Protein AF-A0A662EFG5-F1 (afdb_monomer_lite)

Structure (mmCIF, N/CA/C/O backbone):
data_AF-A0A662EFG5-F1
#
_entry.id   AF-A0A662EFG5-F1
#
loop_
_atom_site.group_PDB
_atom_site.id
_atom_site.type_symbol
_atom_site.label_atom_id
_atom_site.label_alt_id
_atom_site.label_comp_id
_atom_site.label_asym_id
_atom_site.label_entity_id
_atom_site.label_seq_id
_atom_site.pdbx_PDB_ins_code
_atom_site.Cartn_x
_atom_site.Cartn_y
_atom_site.Cartn_z
_atom_site.occupancy
_atom_site.B_iso_or_equiv
_atom_site.auth_seq_id
_atom_site.auth_comp_id
_atom_site.auth_asym_id
_atom_site.auth_atom_id
_atom_site.pdbx_PDB_model_num
ATOM 1 N N . MET A 1 1 ? 49.094 -26.890 44.876 1.00 42.59 1 MET A N 1
ATOM 2 C CA . MET A 1 1 ? 49.372 -25.562 45.465 1.00 42.59 1 MET A CA 1
ATOM 3 C C . MET A 1 1 ? 48.014 -24.945 45.773 1.00 42.59 1 MET A C 1
ATOM 5 O O . MET A 1 1 ? 47.244 -24.790 44.839 1.00 42.59 1 MET A O 1
ATOM 9 N N . PHE A 1 2 ? 47.535 -25.028 47.026 1.00 41.78 2 PHE A N 1
ATOM 10 C CA . PHE A 1 2 ? 47.568 -23.948 48.045 1.00 41.78 2 PHE A CA 1
ATOM 11 C C . PHE A 1 2 ? 47.105 -22.619 47.441 1.00 41.78 2 PHE A C 1
ATOM 13 O O . PHE A 1 2 ? 47.712 -22.177 46.480 1.00 41.78 2 PHE A O 1
ATOM 20 N N . GLY A 1 3 ? 46.084 -21.901 47.883 1.00 37.34 3 GLY A N 1
ATOM 21 C CA . GLY A 1 3 ? 45.268 -21.765 49.097 1.00 37.34 3 GLY A CA 1
ATOM 22 C C . GLY A 1 3 ? 44.428 -20.490 48.819 1.00 37.34 3 GLY A C 1
ATOM 23 O O . GLY A 1 3 ? 44.655 -19.824 47.817 1.00 37.34 3 GLY A O 1
ATOM 24 N N . GLY A 1 4 ? 43.426 -20.050 49.561 1.00 39.06 4 GLY A N 1
ATOM 25 C CA . GLY A 1 4 ? 42.990 -20.304 50.914 1.00 39.06 4 GLY A CA 1
ATOM 26 C C . GLY A 1 4 ? 41.672 -19.544 51.134 1.00 39.06 4 GLY A C 1
ATOM 27 O O . GLY A 1 4 ? 41.217 -18.769 50.294 1.00 39.06 4 GLY A O 1
ATOM 28 N N . LEU A 1 5 ? 41.054 -19.854 52.263 1.00 42.78 5 LEU A N 1
ATOM 29 C CA . LEU A 1 5 ? 39.736 -19.442 52.729 1.00 42.78 5 LEU A CA 1
ATOM 30 C C . LEU A 1 5 ? 39.749 -18.044 53.381 1.00 42.78 5 LEU A C 1
ATOM 32 O O . LEU A 1 5 ? 40.641 -17.807 54.185 1.00 42.78 5 LEU A O 1
ATOM 36 N N . ASN A 1 6 ? 38.676 -17.265 53.137 1.00 45.06 6 ASN A N 1
ATOM 37 C CA . ASN A 1 6 ? 37.884 -16.424 54.079 1.00 45.06 6 ASN A CA 1
ATOM 38 C C . ASN A 1 6 ? 38.622 -15.338 54.930 1.00 45.06 6 ASN A C 1
ATOM 40 O O . ASN A 1 6 ? 39.843 -15.270 54.886 1.00 45.06 6 ASN A O 1
ATOM 44 N N . PRO A 1 7 ? 37.973 -14.542 55.823 1.00 56.94 7 PRO A N 1
ATOM 45 C CA . PRO A 1 7 ? 36.595 -14.004 55.929 1.00 56.94 7 PRO A CA 1
ATOM 46 C C . PRO A 1 7 ? 36.513 -12.482 56.313 1.00 56.94 7 PRO A C 1
ATOM 48 O O . PRO A 1 7 ? 37.509 -11.868 56.663 1.00 56.94 7 PRO A O 1
ATOM 51 N N . ILE A 1 8 ? 35.276 -11.942 56.333 1.00 45.69 8 ILE A N 1
ATOM 52 C CA . ILE A 1 8 ? 34.657 -10.974 57.292 1.00 45.69 8 ILE A CA 1
ATOM 53 C C . ILE A 1 8 ? 35.381 -9.651 57.642 1.00 45.69 8 ILE A C 1
ATOM 55 O O . ILE A 1 8 ? 36.428 -9.657 58.275 1.00 45.69 8 ILE A O 1
ATOM 59 N N . ALA A 1 9 ? 34.669 -8.524 57.475 1.00 47.09 9 ALA A N 1
ATOM 60 C CA . ALA A 1 9 ? 34.630 -7.458 58.488 1.00 47.09 9 ALA A CA 1
ATOM 61 C C . ALA A 1 9 ? 33.356 -6.595 58.380 1.00 47.09 9 ALA A C 1
ATOM 63 O O . ALA A 1 9 ? 33.082 -5.958 57.366 1.00 47.09 9 ALA A O 1
ATOM 64 N N . THR A 1 10 ? 32.598 -6.609 59.471 1.00 43.97 10 THR A N 1
ATOM 65 C CA . THR A 1 10 ? 31.491 -5.723 59.857 1.00 43.97 10 THR A CA 1
ATOM 66 C C . THR A 1 10 ? 32.038 -4.400 60.431 1.00 43.97 10 THR A C 1
ATOM 68 O O . THR A 1 10 ? 33.174 -4.400 60.896 1.00 43.97 10 THR A O 1
ATOM 71 N N . PHE A 1 11 ? 31.194 -3.350 60.487 1.00 41.84 11 PHE A N 1
ATOM 72 C CA . PHE A 1 11 ? 31.093 -2.244 61.484 1.00 41.84 11 PHE A CA 1
ATOM 73 C C . PHE A 1 11 ? 31.153 -0.790 60.965 1.00 41.84 11 PHE A C 1
ATOM 75 O O . PHE A 1 11 ? 31.987 -0.445 60.136 1.00 41.84 11 PHE A O 1
ATOM 82 N N . GLY A 1 12 ? 30.301 0.059 61.574 1.00 39.22 12 GLY A N 1
ATOM 83 C CA . GLY A 1 12 ? 30.369 1.535 61.606 1.00 39.22 12 GLY A CA 1
ATOM 84 C C . GLY A 1 12 ? 29.331 2.221 60.705 1.00 39.22 12 GLY A C 1
ATOM 85 O O . GLY A 1 12 ? 29.563 2.337 59.513 1.00 39.22 12 GLY A O 1
ATOM 86 N N . GLU A 1 13 ? 28.097 2.549 61.098 1.00 40.53 13 GLU A N 1
ATOM 87 C CA . GLU A 1 13 ? 27.597 3.421 62.178 1.00 40.53 13 GLU A CA 1
ATOM 88 C C . GLU A 1 13 ? 27.743 4.945 61.919 1.00 40.53 13 GLU A C 1
ATOM 90 O O . GLU A 1 13 ? 28.837 5.495 61.852 1.00 40.53 13 GLU A O 1
ATOM 95 N N . THR A 1 14 ? 26.576 5.609 61.912 1.00 44.12 14 THR A N 1
ATOM 96 C CA . THR A 1 14 ? 26.268 7.023 62.232 1.00 44.12 14 THR A CA 1
ATOM 97 C C . THR A 1 14 ? 26.277 8.134 61.154 1.00 44.12 14 THR A C 1
ATOM 99 O O . THR A 1 14 ? 27.193 8.279 60.358 1.00 44.12 14 THR A O 1
ATOM 102 N N . GLN A 1 15 ? 25.255 9.003 61.309 1.00 44.56 15 GLN A N 1
ATOM 103 C CA . GLN A 1 15 ? 25.092 10.400 60.842 1.00 44.56 15 GLN A CA 1
ATOM 104 C C . GLN A 1 15 ? 24.595 10.563 59.384 1.00 44.56 15 GLN A C 1
ATOM 106 O O . GLN A 1 15 ? 25.131 9.970 58.467 1.00 44.56 15 GLN A O 1
ATOM 111 N N . SER A 1 16 ? 23.531 11.298 59.047 1.00 44.44 16 SER A N 1
ATOM 112 C CA . SER A 1 16 ? 22.867 12.427 59.701 1.00 44.44 16 SER A CA 1
ATOM 113 C C . SER A 1 16 ? 21.389 12.481 59.310 1.00 44.44 16 SER A C 1
ATOM 115 O O 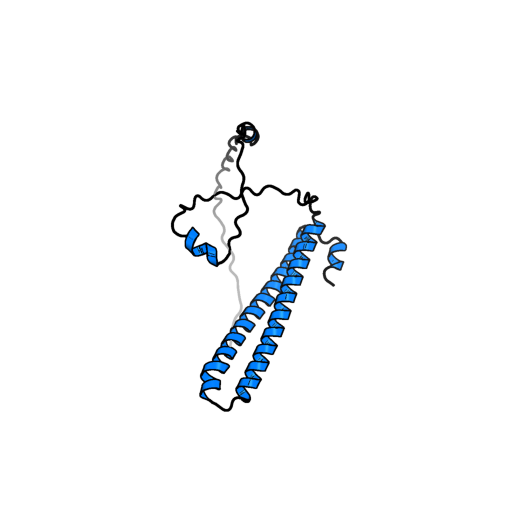. SER A 1 16 ? 21.026 12.301 58.149 1.00 44.44 16 SER A O 1
ATOM 117 N N . ARG A 1 17 ? 20.526 12.792 60.283 1.00 47.56 17 ARG A N 1
ATOM 118 C CA . ARG A 1 17 ? 19.184 13.315 60.016 1.00 47.56 17 ARG A CA 1
ATOM 119 C C . ARG A 1 17 ? 19.348 14.728 59.461 1.00 47.56 17 ARG A C 1
ATOM 121 O O . ARG A 1 17 ? 19.716 15.623 60.215 1.00 47.56 17 ARG A O 1
ATOM 128 N N . THR A 1 18 ? 19.052 14.929 58.184 1.00 44.19 18 THR A N 1
ATOM 129 C CA . THR A 1 18 ? 18.876 16.274 57.629 1.00 44.19 18 THR A CA 1
ATOM 130 C C . THR A 1 18 ? 17.382 16.548 57.528 1.00 44.19 18 THR A C 1
ATOM 132 O O . THR A 1 18 ? 16.651 15.882 56.801 1.00 44.19 18 THR A O 1
ATOM 135 N N . SER A 1 19 ? 16.937 17.503 58.337 1.00 49.03 19 SER A N 1
ATOM 136 C CA . SER A 1 19 ? 15.601 18.089 58.376 1.00 49.03 19 SER A CA 1
ATOM 137 C C . SER A 1 19 ? 15.162 18.602 57.001 1.00 49.03 19 SER A C 1
ATOM 139 O O . SER A 1 19 ? 15.796 19.497 56.445 1.00 49.03 19 SER A O 1
ATOM 141 N N . THR A 1 20 ? 14.063 18.066 56.471 1.00 54.56 20 THR A N 1
ATOM 142 C CA . THR A 1 20 ? 13.380 18.602 55.285 1.00 54.56 20 THR A CA 1
ATOM 143 C C . THR A 1 20 ? 12.535 19.827 55.680 1.00 54.56 20 THR A C 1
ATOM 145 O O . THR A 1 20 ? 11.831 19.758 56.691 1.00 54.56 20 THR A O 1
ATOM 148 N N . PRO A 1 21 ? 12.602 20.947 54.932 1.00 63.28 21 PRO A N 1
ATOM 149 C CA . PRO A 1 21 ? 11.819 22.159 55.196 1.00 63.28 21 PRO A CA 1
ATOM 150 C C . PRO A 1 21 ? 10.304 21.964 54.953 1.00 63.28 21 PRO A C 1
ATOM 152 O O . PRO A 1 21 ? 9.915 21.042 54.233 1.00 63.28 21 PRO A O 1
ATOM 155 N N . PRO A 1 22 ? 9.440 22.808 55.557 1.00 66.69 22 PRO A N 1
ATOM 156 C CA . PRO A 1 22 ? 7.980 22.684 55.478 1.00 66.69 22 PRO A CA 1
ATOM 157 C C . PRO A 1 22 ? 7.413 22.953 54.066 1.00 66.69 22 PRO A C 1
ATOM 159 O O . PRO A 1 22 ? 8.052 23.650 53.277 1.00 66.69 22 PRO A O 1
ATOM 162 N N . PRO A 1 23 ? 6.213 22.421 53.746 1.00 58.59 23 PRO A N 1
ATOM 163 C CA . PRO A 1 23 ? 5.592 22.550 52.428 1.00 58.59 23 PRO A CA 1
ATOM 164 C C . PRO A 1 23 ? 5.127 23.982 52.111 1.00 58.59 23 PRO A C 1
ATOM 166 O O . PRO A 1 23 ? 4.540 24.669 52.946 1.00 58.59 23 PRO A O 1
ATOM 169 N N . ASP A 1 24 ? 5.376 24.375 50.864 1.00 58.41 24 ASP A N 1
ATOM 170 C CA . ASP A 1 24 ? 5.022 25.638 50.205 1.00 58.41 24 ASP A CA 1
ATOM 171 C C . ASP A 1 24 ? 3.488 25.772 50.004 1.00 58.41 24 ASP A C 1
ATOM 173 O O . ASP A 1 24 ? 2.850 24.797 49.581 1.00 58.41 24 ASP A O 1
ATOM 177 N N . PRO A 1 25 ? 2.843 26.920 50.311 1.00 58.34 25 PRO A N 1
ATOM 178 C CA . PRO A 1 25 ? 1.415 27.111 50.059 1.00 58.34 25 PRO A CA 1
ATOM 179 C C . PRO A 1 25 ? 1.075 27.096 48.558 1.00 58.34 25 PRO A C 1
ATOM 181 O O . PRO A 1 25 ? 1.622 27.845 47.754 1.00 58.34 25 PRO A O 1
ATOM 184 N N . SER A 1 26 ? 0.100 26.257 48.192 1.00 57.56 26 SER A N 1
ATOM 185 C CA . SER A 1 26 ? -0.428 26.139 46.826 1.00 57.56 26 SER A CA 1
ATOM 186 C C . SER A 1 26 ? -0.957 27.472 46.266 1.00 57.56 26 SER A C 1
ATOM 188 O O . SER A 1 26 ? -1.631 28.211 46.988 1.00 57.56 26 SER A O 1
ATOM 190 N N . PRO A 1 27 ? -0.741 27.763 44.968 1.00 51.34 27 PRO A N 1
ATOM 191 C CA . PRO A 1 27 ? -1.218 28.988 44.337 1.00 51.34 27 PRO A CA 1
ATOM 192 C C . PRO A 1 27 ? -2.746 29.003 44.191 1.00 51.34 27 PRO A C 1
ATOM 194 O O . PRO A 1 27 ? -3.358 28.098 43.622 1.00 51.34 27 PRO A O 1
ATOM 197 N N . THR A 1 28 ? -3.358 30.082 44.671 1.00 59.03 28 THR A N 1
ATOM 198 C CA . THR A 1 28 ? -4.786 30.386 44.542 1.00 59.03 28 THR A CA 1
ATOM 199 C C . THR A 1 28 ? -5.173 30.591 43.066 1.00 59.03 28 THR A C 1
ATOM 201 O O . THR A 1 28 ? -4.551 31.415 42.389 1.00 59.03 28 THR A O 1
ATOM 204 N N . PRO A 1 29 ? -6.201 29.909 42.525 1.00 49.28 29 PRO A N 1
ATOM 205 C CA . PRO A 1 29 ? -6.653 30.148 41.158 1.00 49.28 29 PRO A CA 1
ATOM 206 C C . PRO A 1 29 ? -7.345 31.516 41.029 1.00 49.28 29 PRO A C 1
ATOM 208 O O . PRO A 1 29 ? -8.346 31.799 41.684 1.00 49.28 29 PRO A O 1
ATOM 211 N N . SER A 1 30 ? -6.798 32.356 40.149 1.00 49.56 30 SER A N 1
ATOM 212 C CA . SER A 1 30 ? -7.351 33.651 39.735 1.00 49.56 30 SER A CA 1
ATOM 213 C C . SER A 1 30 ? -8.708 33.489 39.030 1.00 49.56 30 SER A C 1
ATOM 215 O O . SER A 1 30 ? -8.887 32.585 38.208 1.00 49.56 30 SER A O 1
ATOM 217 N N . SER A 1 31 ? -9.665 34.369 39.341 1.00 54.12 31 SER A N 1
ATOM 218 C CA . SER A 1 31 ? -11.018 34.382 38.780 1.00 54.12 31 SER A CA 1
ATOM 219 C C . SER A 1 31 ? -10.992 34.659 37.271 1.00 54.12 31 SER A C 1
ATOM 221 O O . SER A 1 31 ? -10.815 35.785 36.804 1.00 54.12 31 SER A O 1
ATOM 223 N N . ARG A 1 32 ? -11.173 33.608 36.464 1.00 55.78 32 ARG A N 1
ATOM 224 C CA . ARG A 1 32 ? -11.342 33.751 35.013 1.00 55.78 32 ARG A CA 1
ATOM 225 C C . ARG A 1 32 ? -12.767 34.201 34.693 1.00 55.78 32 ARG A C 1
ATOM 227 O O . ARG A 1 32 ? -13.738 33.606 35.148 1.00 55.78 32 ARG A O 1
ATOM 234 N N . LYS A 1 33 ? -12.848 35.258 33.885 1.00 56.56 33 LYS A N 1
ATOM 235 C CA . LYS A 1 33 ? -14.055 35.816 33.260 1.00 56.56 33 LYS A CA 1
ATOM 236 C C . LYS A 1 33 ? -14.872 34.725 32.552 1.00 56.56 33 LYS A C 1
ATOM 238 O O . LYS A 1 33 ? -14.305 33.866 31.877 1.00 56.5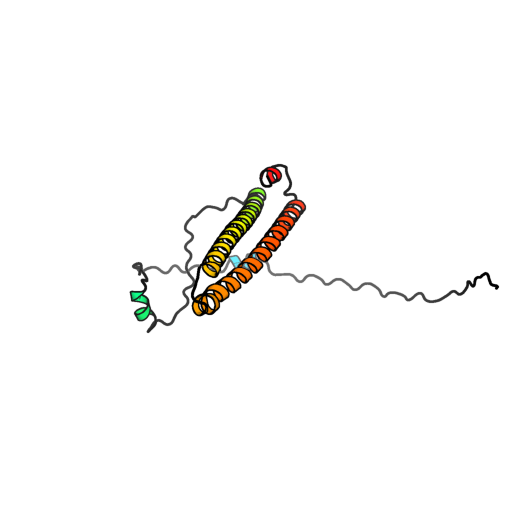6 33 LYS A O 1
ATOM 243 N N . ASN A 1 34 ? -16.195 34.778 32.703 1.00 56.88 34 ASN A N 1
ATOM 244 C CA . ASN A 1 34 ? -17.131 33.787 32.176 1.00 56.88 34 ASN A CA 1
ATOM 245 C C . ASN A 1 34 ? -17.411 33.993 30.676 1.00 56.88 34 ASN A C 1
ATOM 247 O O . ASN A 1 34 ? -17.648 35.107 30.216 1.00 56.88 34 ASN A O 1
ATOM 251 N N . LEU A 1 35 ? -17.473 32.881 29.936 1.00 57.81 35 LEU A N 1
ATOM 252 C CA . LEU A 1 35 ? -17.827 32.786 28.507 1.00 57.81 35 LEU A CA 1
ATOM 253 C C . LEU A 1 35 ? -19.171 33.446 28.138 1.00 57.81 35 LEU A C 1
ATOM 255 O O . LEU A 1 35 ? -19.397 33.791 26.981 1.00 57.81 35 LEU A O 1
ATOM 259 N N . SER A 1 36 ? -20.047 33.656 29.118 1.00 57.47 36 SER A N 1
ATOM 260 C CA . SER A 1 36 ? -21.366 34.273 28.968 1.00 57.47 36 SER A CA 1
ATOM 261 C C . SER A 1 36 ? -21.316 35.733 28.493 1.00 57.47 36 SER A C 1
ATOM 263 O O . SER A 1 36 ? -22.269 36.196 27.869 1.00 57.47 36 SER A O 1
ATOM 265 N N . GLU A 1 37 ? -20.226 36.463 28.761 1.00 55.72 37 GLU A N 1
ATOM 266 C CA . GLU A 1 37 ? -20.084 37.871 28.350 1.00 55.72 37 GLU A CA 1
ATOM 267 C C . GLU A 1 37 ? -19.795 38.038 26.851 1.00 55.72 37 GLU A C 1
ATOM 269 O O . GLU A 1 37 ? -20.166 39.055 26.270 1.00 55.72 37 GLU A O 1
ATOM 274 N N . TYR A 1 38 ? -19.221 37.032 26.182 1.00 53.94 38 TYR A N 1
ATOM 275 C CA . TYR A 1 38 ? -18.907 37.119 24.748 1.00 53.94 38 TYR A CA 1
ATOM 276 C C . TYR A 1 38 ? -20.125 36.922 23.830 1.00 53.94 38 TYR A C 1
ATOM 278 O O . TYR A 1 38 ? -20.085 37.310 22.665 1.00 53.94 38 TYR A O 1
ATOM 286 N N . ALA A 1 39 ? -21.221 36.350 24.337 1.00 55.97 39 ALA A N 1
ATOM 287 C CA . ALA A 1 39 ? -22.400 36.028 23.530 1.00 55.97 39 ALA A CA 1
ATOM 288 C C . ALA A 1 39 ? -23.396 37.193 23.369 1.00 55.97 39 ALA A C 1
ATOM 290 O O . ALA A 1 39 ? -24.304 37.102 22.549 1.00 55.97 39 ALA A O 1
ATOM 291 N N . ARG A 1 40 ? -23.256 38.286 24.135 1.00 54.12 40 ARG A N 1
ATOM 292 C CA . ARG A 1 40 ? -24.233 39.396 24.150 1.00 54.12 40 ARG A CA 1
ATOM 293 C C . ARG A 1 40 ? -23.897 40.583 23.240 1.00 54.12 40 ARG A C 1
ATOM 295 O O . ARG A 1 40 ? -24.651 41.545 23.227 1.00 54.12 40 ARG A O 1
ATOM 302 N N . GLY A 1 41 ? -22.789 40.543 22.499 1.00 46.81 41 GLY A N 1
ATOM 303 C CA . GLY A 1 41 ? -22.213 41.741 21.873 1.00 46.81 41 GLY A CA 1
ATOM 304 C C . GLY A 1 41 ? -22.157 41.778 20.346 1.00 46.81 41 GLY A C 1
ATOM 305 O O . GLY A 1 41 ? -21.265 42.440 19.821 1.00 46.81 41 GLY A O 1
ATOM 306 N N . ARG A 1 42 ? -23.019 41.069 19.603 1.00 42.50 42 ARG A N 1
ATOM 307 C CA . ARG A 1 42 ? -22.966 41.135 18.130 1.00 42.50 42 ARG A CA 1
ATOM 308 C C . ARG A 1 42 ? -24.347 41.226 17.484 1.00 42.50 42 ARG A C 1
ATOM 310 O O . ARG A 1 42 ? -24.904 40.228 17.039 1.00 42.50 42 ARG A O 1
ATOM 317 N N . ASP A 1 43 ? -24.853 42.452 17.408 1.00 52.03 43 ASP A N 1
ATOM 318 C CA . ASP A 1 43 ? -25.944 42.823 16.509 1.00 52.03 43 ASP A CA 1
ATOM 319 C C . ASP A 1 43 ? -25.459 42.734 15.052 1.00 52.03 43 ASP A C 1
ATOM 321 O O . ASP A 1 43 ? -24.455 43.339 14.666 1.00 52.03 43 ASP A O 1
ATOM 325 N N . LEU A 1 44 ? -26.152 41.935 14.238 1.00 48.53 44 LEU A N 1
ATOM 326 C CA . LEU A 1 44 ? -25.883 41.768 12.811 1.00 48.53 44 LEU A CA 1
ATOM 327 C C . LEU A 1 44 ? -26.606 42.869 12.022 1.00 48.53 44 LEU A C 1
ATOM 329 O O . LEU A 1 44 ? -27.831 42.877 11.930 1.00 48.53 44 LEU A O 1
ATOM 333 N N . GLN A 1 45 ? -25.840 43.774 11.411 1.00 45.00 45 GLN A N 1
ATOM 334 C CA . GLN A 1 45 ? -26.331 44.661 10.356 1.00 45.00 45 GLN A CA 1
ATOM 335 C C . GLN A 1 45 ? -26.673 43.829 9.112 1.00 45.00 45 GLN A C 1
ATOM 337 O O . GLN A 1 45 ? -25.790 43.261 8.469 1.00 45.00 45 GLN A O 1
ATOM 342 N N . SER A 1 46 ? -27.959 43.760 8.760 1.00 46.56 46 SER A N 1
ATOM 343 C CA . SER A 1 46 ? -28.405 43.243 7.467 1.00 46.56 46 SER A CA 1
ATOM 344 C C . SER A 1 46 ? -28.137 44.288 6.383 1.00 46.56 46 SER A C 1
ATOM 346 O O . SER A 1 46 ? -28.738 45.364 6.408 1.00 46.56 46 SER A O 1
ATOM 348 N N . ALA A 1 47 ? -27.284 43.970 5.412 1.00 40.62 47 ALA A N 1
ATOM 349 C CA . ALA A 1 47 ? -27.176 44.728 4.173 1.00 40.62 47 ALA A CA 1
ATOM 350 C C . ALA A 1 47 ? -27.601 43.851 2.992 1.00 40.62 47 ALA A C 1
ATOM 352 O O . ALA A 1 47 ? -27.122 42.739 2.782 1.00 40.62 47 ALA A O 1
ATOM 353 N N . SER A 1 48 ? -28.569 44.403 2.279 1.00 40.09 48 SER A N 1
ATOM 354 C CA . SER A 1 48 ? -29.275 43.910 1.112 1.00 40.09 48 SER A CA 1
ATOM 355 C C . SER A 1 48 ? -28.433 43.988 -0.172 1.00 40.09 48 SER A C 1
ATOM 357 O O . SER A 1 48 ? -27.611 44.886 -0.343 1.00 40.09 48 SER A O 1
ATOM 359 N N . SER A 1 49 ? -28.807 43.127 -1.122 1.00 39.59 49 SER A N 1
ATOM 360 C CA . SER A 1 49 ? -28.746 43.330 -2.577 1.00 39.59 49 SER A CA 1
ATOM 361 C C . SER A 1 49 ? -27.562 42.751 -3.362 1.00 39.59 49 SER A C 1
ATOM 363 O O . SER A 1 49 ? -26.398 42.872 -2.996 1.00 39.59 49 SER A O 1
ATOM 365 N N . GLY A 1 50 ? -27.912 42.196 -4.530 1.00 37.16 50 GLY A N 1
ATOM 366 C CA . GLY A 1 50 ? -27.082 42.319 -5.728 1.00 37.16 50 GLY A CA 1
ATOM 367 C C . GLY A 1 50 ? -26.553 41.019 -6.325 1.00 37.16 50 GLY A C 1
ATOM 368 O O . GLY A 1 50 ? -25.400 40.671 -6.118 1.00 37.16 50 GLY A O 1
ATOM 369 N N . GLN A 1 51 ? -27.407 40.334 -7.092 1.00 49.00 51 GLN A N 1
ATOM 370 C CA . GLN A 1 51 ? -27.103 39.437 -8.221 1.00 49.00 51 GLN A CA 1
ATOM 371 C C . GLN A 1 51 ? -25.635 38.997 -8.415 1.00 49.00 51 GLN A C 1
ATOM 373 O O . GLN A 1 51 ? -24.806 39.763 -8.899 1.00 49.00 51 GLN A O 1
ATOM 378 N N . LYS A 1 52 ? -25.341 37.706 -8.215 1.00 45.75 52 LYS A N 1
ATOM 379 C CA . LYS A 1 52 ? -24.112 37.089 -8.739 1.00 45.75 52 LYS A CA 1
ATOM 380 C C . LYS A 1 52 ? -24.464 36.062 -9.811 1.00 45.75 52 LYS A C 1
ATOM 382 O O . LYS A 1 52 ? -24.896 34.954 -9.507 1.00 45.75 52 LYS A O 1
ATOM 387 N N . LYS A 1 53 ? -24.283 36.451 -11.079 1.00 57.41 53 LYS A N 1
ATOM 388 C CA . LYS A 1 53 ? -24.137 35.501 -12.190 1.00 57.41 53 LYS A CA 1
ATOM 389 C C . LYS A 1 53 ? -22.942 34.601 -11.860 1.00 57.41 53 LYS A C 1
ATOM 391 O O . LYS A 1 53 ? -21.858 35.103 -11.577 1.00 57.41 53 LYS A O 1
ATOM 396 N N . SER A 1 54 ? -23.169 33.292 -11.845 1.00 50.84 54 SER A N 1
ATOM 397 C CA . SER A 1 54 ? -22.126 32.280 -11.671 1.00 50.84 54 SER A CA 1
ATOM 398 C C . SER A 1 54 ? -21.111 32.413 -12.811 1.00 50.84 54 SER A C 1
ATOM 400 O O . SER A 1 54 ? -21.466 32.241 -13.975 1.00 50.84 54 SER A O 1
ATOM 402 N N . LEU A 1 55 ? -19.873 32.786 -12.487 1.00 59.41 55 LEU A N 1
ATOM 403 C CA . LEU A 1 55 ? -18.763 32.804 -13.437 1.00 59.41 55 LEU A CA 1
ATOM 404 C C . LEU A 1 55 ? -18.096 31.428 -13.413 1.00 59.41 55 LEU A C 1
ATOM 406 O O . LEU A 1 55 ? -17.572 31.006 -12.382 1.00 59.41 55 LEU A O 1
ATOM 410 N N . LEU A 1 56 ? -18.152 30.722 -14.543 1.00 55.22 56 LEU A N 1
ATOM 411 C CA . LEU A 1 56 ? -17.481 29.441 -14.734 1.00 55.22 56 LEU A CA 1
ATOM 412 C C . LEU A 1 56 ? -16.012 29.720 -15.081 1.00 55.22 56 LEU A C 1
ATOM 414 O O . LEU A 1 56 ? -15.717 30.235 -16.158 1.00 55.22 56 LEU A O 1
ATOM 418 N N . ILE A 1 57 ? -15.094 29.422 -14.162 1.00 53.97 57 ILE A N 1
ATOM 419 C CA . ILE A 1 57 ? -13.658 29.603 -14.402 1.00 53.97 57 ILE A CA 1
ATOM 420 C C . ILE A 1 57 ? -13.162 28.404 -15.218 1.00 53.97 57 ILE A C 1
ATOM 422 O O . ILE A 1 57 ? -12.961 27.317 -14.681 1.00 53.97 57 ILE A O 1
ATOM 426 N N . THR A 1 58 ? -13.007 28.597 -16.526 1.00 60.50 58 THR A N 1
ATOM 427 C CA . THR A 1 58 ? -12.317 27.670 -17.438 1.00 60.50 58 THR A CA 1
ATOM 428 C C . THR A 1 58 ? -10.863 28.112 -17.625 1.00 60.50 58 THR A C 1
ATOM 430 O O . THR A 1 58 ? -10.541 29.278 -17.394 1.00 60.50 58 THR A O 1
ATOM 433 N N . ASN A 1 59 ? -9.975 27.204 -18.058 1.00 60.97 59 ASN A N 1
ATOM 434 C CA . ASN A 1 59 ? -8.545 27.506 -18.259 1.00 60.97 59 ASN A CA 1
ATOM 435 C C . ASN A 1 59 ? -8.289 28.701 -19.197 1.00 60.97 59 ASN A C 1
ATOM 437 O O . ASN A 1 59 ? -7.254 29.347 -19.102 1.00 60.97 59 ASN A O 1
ATOM 441 N N . GLU A 1 60 ? -9.251 29.017 -20.057 1.00 58.84 60 GLU A N 1
ATOM 442 C CA . GLU A 1 60 ? -9.221 30.129 -21.009 1.00 58.84 60 GLU A CA 1
ATOM 443 C C . GLU A 1 60 ? -9.430 31.498 -20.336 1.00 58.84 60 GLU A C 1
ATOM 445 O O . GLU A 1 60 ? -8.970 32.515 -20.841 1.00 58.84 60 GLU A O 1
ATOM 450 N N . ASN A 1 61 ? -10.097 31.539 -19.176 1.00 56.44 61 ASN A N 1
ATOM 451 C CA . ASN A 1 61 ? -10.417 32.778 -18.457 1.00 56.44 61 ASN A CA 1
ATOM 452 C C . ASN A 1 61 ? -9.399 33.129 -17.355 1.00 56.44 61 ASN A C 1
ATOM 454 O O . ASN A 1 61 ? -9.548 34.148 -16.680 1.00 56.44 61 ASN A O 1
ATOM 458 N N . LEU A 1 62 ? -8.368 32.300 -17.152 1.00 61.25 62 LEU A N 1
ATOM 459 C CA . LEU A 1 62 ? -7.376 32.478 -16.085 1.00 61.25 62 LEU A CA 1
ATOM 460 C C . LEU A 1 62 ? -6.411 33.642 -16.346 1.00 61.25 62 LEU A C 1
ATOM 462 O O . LEU A 1 62 ? -6.102 34.388 -15.418 1.00 61.25 62 LEU A O 1
ATOM 466 N N . GLU A 1 63 ? -5.970 33.841 -17.592 1.00 57.97 63 GLU A N 1
ATOM 467 C CA . GLU A 1 63 ? -5.012 34.909 -17.924 1.00 57.97 63 GLU A CA 1
ATOM 468 C C . GLU A 1 63 ? -5.618 36.311 -17.770 1.00 57.97 63 GLU A C 1
ATOM 470 O O . GLU A 1 63 ? -4.940 37.221 -17.298 1.00 57.97 63 GLU A O 1
ATOM 475 N N . GLY A 1 64 ? -6.911 36.482 -18.071 1.00 54.81 64 GLY A N 1
ATOM 476 C CA . GLY A 1 64 ? -7.602 37.772 -17.932 1.00 54.81 64 GLY A CA 1
ATOM 477 C C . GLY A 1 64 ? -7.927 38.171 -16.486 1.00 54.81 64 GLY A C 1
ATOM 478 O O . GLY A 1 64 ? -8.119 39.351 -16.203 1.00 54.81 64 GLY A O 1
ATOM 479 N N . LEU A 1 65 ? -7.978 37.209 -15.558 1.00 56.66 65 LEU A N 1
ATOM 480 C CA . LEU A 1 65 ? -8.254 37.460 -14.136 1.00 56.66 65 LEU A CA 1
ATOM 481 C C . LEU A 1 65 ? -6.982 37.734 -13.318 1.00 56.66 65 LEU A C 1
ATOM 483 O O . LEU A 1 65 ? -7.070 38.276 -12.217 1.00 56.66 65 LEU A O 1
ATOM 487 N N . ALA A 1 66 ? -5.807 37.387 -13.849 1.00 56.31 66 ALA A N 1
ATOM 488 C CA . ALA A 1 66 ? -4.528 37.552 -13.164 1.00 56.31 66 ALA A CA 1
ATOM 489 C C . ALA A 1 66 ? -3.988 38.994 -13.207 1.00 56.31 66 ALA A C 1
ATOM 491 O O . ALA A 1 66 ? -3.162 39.364 -12.376 1.00 56.31 66 ALA A O 1
ATOM 492 N N . SER A 1 67 ? -4.439 39.820 -14.156 1.00 56.69 67 SER A N 1
ATOM 493 C CA . SER A 1 67 ? -3.785 41.095 -14.475 1.00 56.69 67 SER A CA 1
ATOM 494 C C . SER A 1 67 ? -4.405 42.347 -13.841 1.00 56.69 67 SER A C 1
ATOM 496 O O . SER A 1 67 ? -3.994 43.449 -14.195 1.00 56.69 67 SER A O 1
ATOM 498 N N . GLY A 1 68 ? -5.381 42.243 -12.930 1.00 53.44 68 GLY A N 1
ATOM 499 C CA . GLY A 1 68 ? -6.024 43.465 -12.420 1.00 53.44 68 GLY A CA 1
ATOM 500 C C . GLY A 1 68 ? -6.923 43.366 -11.194 1.00 53.44 68 GLY A C 1
ATOM 501 O O . GLY A 1 68 ? -7.651 44.317 -10.924 1.00 53.44 68 GLY A O 1
ATOM 502 N N . VAL A 1 69 ? -6.903 42.264 -10.445 1.00 49.56 69 VAL A N 1
ATOM 503 C CA . VAL A 1 69 ? -7.721 42.137 -9.232 1.00 49.56 69 VAL A CA 1
ATOM 504 C C . VAL A 1 69 ? -6.797 41.981 -8.034 1.00 49.56 69 VAL A C 1
ATOM 506 O O . VAL A 1 69 ? -6.192 40.928 -7.841 1.00 49.56 69 VAL A O 1
ATOM 509 N N . GLU A 1 70 ? -6.679 43.037 -7.225 1.00 52.56 70 GLU A N 1
ATOM 510 C CA . GLU A 1 70 ? -6.156 42.915 -5.866 1.00 52.56 70 GLU A CA 1
ATOM 511 C C . GLU A 1 70 ? -6.993 41.855 -5.144 1.00 52.56 70 GLU A C 1
ATOM 513 O O . GLU A 1 70 ? -8.193 42.031 -4.918 1.00 52.56 70 GLU A O 1
ATOM 518 N N . LEU A 1 71 ? -6.369 40.715 -4.843 1.00 45.97 71 LEU A N 1
ATOM 519 C CA . LEU A 1 71 ? -6.983 39.597 -4.138 1.00 45.97 71 LEU A CA 1
ATOM 520 C C . LEU A 1 71 ? -7.318 40.029 -2.705 1.00 45.97 71 LEU A C 1
ATOM 522 O O . LEU A 1 71 ? -6.577 39.758 -1.762 1.00 45.97 71 LEU A O 1
ATOM 526 N N . THR A 1 72 ? -8.460 40.688 -2.520 1.00 50.34 72 THR A N 1
ATOM 527 C CA . THR A 1 72 ? -9.116 40.740 -1.217 1.00 50.34 72 THR A CA 1
ATOM 528 C C . THR A 1 72 ? -9.604 39.326 -0.936 1.00 50.34 72 THR A C 1
ATOM 530 O O . THR A 1 72 ? -10.489 38.805 -1.617 1.00 50.34 72 THR A O 1
ATOM 533 N N . SER A 1 73 ? -8.979 38.666 0.037 1.00 43.44 73 SER A N 1
ATOM 534 C CA . SER A 1 73 ? -9.375 37.349 0.520 1.00 43.44 73 SER A CA 1
ATOM 535 C C . SER A 1 73 ? -10.773 37.431 1.131 1.00 43.44 73 SER A C 1
ATOM 537 O O . SER A 1 73 ? -10.966 37.692 2.317 1.00 43.44 73 SER A O 1
ATOM 539 N N . VAL A 1 74 ? -11.782 37.212 0.292 1.00 39.78 74 VAL A N 1
ATOM 540 C CA . VAL A 1 74 ? -13.149 36.979 0.740 1.00 39.78 74 VAL A CA 1
ATOM 541 C C . VAL A 1 74 ? -13.142 35.630 1.445 1.00 39.78 74 VAL A C 1
ATOM 543 O O . VAL A 1 74 ? -13.042 34.582 0.807 1.00 39.78 74 VAL A O 1
ATOM 546 N N . ALA A 1 75 ? -13.214 35.666 2.776 1.00 42.09 75 ALA A N 1
ATOM 547 C CA . ALA A 1 75 ? -13.592 34.511 3.569 1.00 42.09 75 ALA A CA 1
ATOM 548 C C . ALA A 1 75 ? -14.862 33.926 2.947 1.00 42.09 75 ALA A C 1
ATOM 550 O O . ALA A 1 75 ? -15.881 34.610 2.842 1.00 42.09 75 ALA A O 1
ATOM 551 N N . VAL A 1 76 ? -14.756 32.687 2.470 1.00 40.03 76 VAL A N 1
ATOM 552 C CA . VAL A 1 76 ? -15.857 31.936 1.876 1.00 40.03 76 VAL A CA 1
ATOM 553 C C . VAL A 1 76 ? -17.045 32.008 2.839 1.00 40.03 76 VAL A C 1
ATOM 555 O O . VAL A 1 76 ? -16.927 31.519 3.966 1.00 40.03 76 VAL A O 1
ATOM 558 N N . PRO A 1 77 ? -18.185 32.606 2.450 1.00 38.91 77 PRO A N 1
ATOM 559 C CA . PRO A 1 77 ? -19.414 32.390 3.179 1.00 38.91 77 PRO A CA 1
ATOM 560 C C . PRO A 1 77 ? -19.833 30.962 2.847 1.00 38.91 77 PRO A C 1
ATOM 562 O O . PRO A 1 77 ? -20.447 30.687 1.817 1.00 38.91 77 PRO A O 1
ATOM 565 N N . THR A 1 78 ? -19.416 30.022 3.691 1.00 43.19 78 THR A N 1
ATOM 566 C CA . THR A 1 78 ? -19.982 28.679 3.703 1.00 43.19 78 THR A CA 1
ATOM 567 C C . THR A 1 78 ? -21.394 28.826 4.248 1.00 43.19 78 THR A C 1
ATOM 569 O O . THR A 1 78 ? -21.619 28.683 5.447 1.00 43.19 78 THR A O 1
ATOM 572 N N . ASP A 1 79 ? -22.343 29.174 3.378 1.00 35.25 79 ASP A N 1
ATOM 573 C CA . ASP A 1 79 ? -23.753 28.994 3.692 1.00 35.25 79 ASP A CA 1
ATOM 574 C C . ASP A 1 79 ? -23.956 27.514 4.048 1.00 35.25 79 ASP A C 1
ATOM 576 O O . ASP A 1 79 ? -23.644 26.627 3.237 1.00 35.25 79 ASP A O 1
ATOM 580 N N . PRO A 1 80 ? -24.444 27.205 5.260 1.00 42.19 80 PRO A N 1
ATOM 581 C CA . PRO A 1 80 ? -24.735 25.846 5.650 1.00 42.19 80 PRO A CA 1
ATOM 582 C C . PRO A 1 80 ? -25.996 25.414 4.902 1.00 42.19 80 PRO A C 1
ATOM 584 O O . PRO A 1 80 ? -27.125 25.594 5.357 1.00 42.19 80 PRO A O 1
ATOM 587 N N . LYS A 1 81 ? -25.806 24.787 3.740 1.00 46.25 81 LYS A N 1
ATOM 588 C CA . LYS A 1 81 ? -26.777 23.821 3.215 1.00 46.25 81 LYS A CA 1
ATOM 589 C C . LYS A 1 81 ? -27.169 22.905 4.387 1.00 46.25 81 LYS A C 1
ATOM 591 O O . LYS A 1 81 ? -26.257 22.468 5.092 1.00 46.25 81 LYS A O 1
ATOM 596 N N . PRO A 1 82 ? -28.460 22.601 4.635 1.00 49.81 82 PRO A N 1
ATOM 597 C CA . PRO A 1 82 ? -28.873 21.753 5.752 1.00 49.81 82 PRO A CA 1
ATOM 598 C C . PRO A 1 82 ? -28.515 20.295 5.432 1.00 49.81 82 PRO A C 1
ATOM 600 O O . PRO A 1 82 ? -29.361 19.456 5.140 1.00 49.81 82 PRO A O 1
ATOM 603 N N . GLY A 1 83 ? -27.219 20.010 5.394 1.00 45.97 83 GLY A N 1
ATOM 604 C CA . GLY A 1 83 ? -26.642 18.699 5.206 1.00 45.97 83 GLY A CA 1
ATOM 605 C C . GLY A 1 83 ? -26.503 18.078 6.574 1.00 45.97 83 GLY A C 1
ATOM 606 O O . GLY A 1 83 ? -25.564 18.404 7.282 1.00 45.97 83 GLY A O 1
ATOM 607 N N . ALA A 1 84 ? -27.481 17.235 6.907 1.00 46.31 84 ALA A N 1
ATOM 608 C CA . ALA A 1 84 ? -27.493 16.300 8.019 1.00 46.31 84 ALA A CA 1
ATOM 609 C C . ALA A 1 84 ? -27.048 16.899 9.359 1.00 46.31 84 ALA A C 1
ATOM 611 O O . ALA A 1 84 ? -25.865 17.081 9.631 1.00 46.31 84 ALA A O 1
ATOM 612 N N . LYS A 1 85 ? -28.008 17.078 10.275 1.00 42.09 85 LYS A N 1
ATOM 613 C CA . LYS A 1 85 ? -27.692 16.975 11.701 1.00 42.09 85 LYS A CA 1
ATOM 614 C C . LYS A 1 85 ? -26.832 15.720 11.845 1.00 42.09 85 LYS A C 1
ATOM 616 O O . LYS A 1 85 ? -27.357 14.625 11.642 1.00 42.09 85 LYS A O 1
ATOM 621 N N . ALA A 1 86 ? -25.532 15.879 12.096 1.00 51.50 86 ALA A N 1
ATOM 622 C CA . ALA A 1 86 ? -24.705 14.790 12.564 1.00 51.50 86 ALA A CA 1
ATOM 623 C C . ALA A 1 86 ? -25.403 14.353 13.846 1.00 51.50 86 ALA A C 1
ATOM 625 O O . ALA A 1 86 ? -25.348 15.041 14.867 1.00 51.50 86 ALA A O 1
ATOM 626 N N . SER A 1 87 ? -26.213 13.295 13.731 1.00 53.06 87 SER A N 1
ATOM 627 C CA . SER A 1 87 ? -26.737 12.585 14.885 1.00 53.06 87 SER A CA 1
ATOM 628 C C . SER A 1 87 ? -25.537 12.398 15.801 1.00 53.06 87 SER A C 1
ATOM 630 O O . SER A 1 87 ? -24.484 12.069 15.252 1.00 53.06 87 SER A O 1
ATOM 632 N N . PRO A 1 88 ? -25.638 12.668 17.116 1.00 54.09 88 PRO A N 1
ATOM 633 C CA . PRO A 1 88 ? -24.500 12.516 18.014 1.00 54.09 88 PRO A CA 1
ATOM 634 C C . PRO A 1 88 ? -23.877 11.159 17.710 1.00 54.09 88 PRO A C 1
ATOM 636 O O . PRO A 1 88 ? -24.546 10.140 17.908 1.00 54.09 88 PRO A O 1
ATOM 639 N N . GLU A 1 89 ? -22.693 11.165 17.078 1.00 62.53 89 GLU A N 1
ATOM 640 C CA . GLU A 1 89 ? -22.078 9.934 16.600 1.00 62.53 89 GLU A CA 1
ATOM 641 C C . GLU A 1 89 ? -21.955 9.077 17.837 1.00 62.53 89 GLU A C 1
ATOM 643 O O . GLU A 1 89 ? -21.323 9.468 18.826 1.00 62.53 89 GLU A O 1
ATOM 648 N N . THR A 1 90 ? -22.651 7.942 17.832 1.00 82.31 90 THR A N 1
ATOM 649 C CA . THR A 1 90 ? -22.516 7.053 18.965 1.00 82.31 90 THR A CA 1
ATOM 650 C C . THR A 1 90 ? -21.035 6.680 19.016 1.00 82.31 90 THR A C 1
ATOM 652 O O . THR A 1 90 ? -20.426 6.485 17.958 1.00 82.31 90 THR A O 1
ATOM 655 N N . PRO A 1 91 ? -20.410 6.571 20.202 1.00 82.69 91 PRO A N 1
ATOM 656 C CA . PRO A 1 91 ? -19.003 6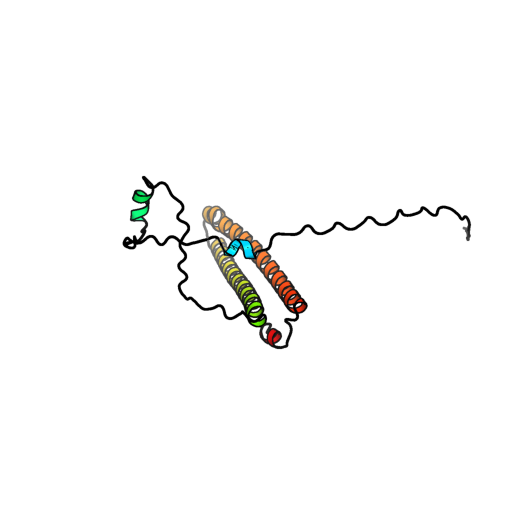.179 20.295 1.00 82.69 91 PRO A CA 1
ATOM 657 C C . PRO A 1 91 ? -18.699 4.932 19.448 1.00 82.69 91 PRO A C 1
ATOM 659 O O . PRO A 1 91 ? -17.625 4.794 18.873 1.00 82.69 91 PRO A O 1
ATOM 662 N N . ARG A 1 92 ? -19.697 4.056 19.291 1.00 83.19 92 ARG A N 1
ATOM 663 C CA . ARG A 1 92 ? -19.677 2.910 18.390 1.00 83.19 92 ARG A CA 1
ATOM 664 C C . ARG A 1 92 ? -19.386 3.258 16.927 1.00 83.19 92 ARG A C 1
ATOM 666 O O . ARG A 1 92 ? -18.516 2.622 16.334 1.00 83.19 92 ARG A O 1
ATOM 673 N N . ASP A 1 93 ? -20.106 4.211 16.348 1.00 87.06 93 ASP A N 1
ATOM 674 C CA . ASP A 1 93 ? -19.982 4.574 14.932 1.00 87.06 93 ASP A CA 1
ATOM 675 C C . ASP A 1 93 ? -18.630 5.229 14.642 1.00 87.06 93 ASP A C 1
ATOM 677 O O . ASP A 1 93 ? -17.979 4.871 13.659 1.00 87.06 93 ASP A O 1
ATOM 681 N N . TYR A 1 94 ? -18.148 6.068 15.565 1.00 89.44 94 TYR A N 1
ATOM 682 C CA . TYR A 1 94 ? -16.817 6.675 15.499 1.00 89.44 94 TYR A CA 1
ATOM 683 C C . TYR A 1 94 ? -15.706 5.617 15.371 1.00 89.44 94 TYR A C 1
ATOM 685 O O . TYR A 1 94 ? -14.889 5.644 14.444 1.00 89.44 94 TYR A O 1
ATOM 693 N N . TRP A 1 95 ? -15.692 4.630 16.274 1.00 89.06 95 TRP A N 1
ATOM 694 C CA . TRP A 1 95 ? -14.665 3.585 16.261 1.00 89.06 95 TRP A CA 1
ATOM 695 C C . TRP A 1 95 ? -14.810 2.636 15.071 1.00 89.06 95 TRP A C 1
ATOM 697 O O . TRP A 1 95 ? -13.798 2.217 14.505 1.00 89.06 95 TRP A O 1
ATOM 707 N N . ARG A 1 96 ? -16.044 2.343 14.636 1.00 88.56 96 ARG A N 1
ATOM 708 C CA . ARG A 1 96 ? -16.296 1.609 13.384 1.00 88.56 96 ARG A CA 1
ATOM 709 C C . ARG A 1 96 ? -15.686 2.324 12.185 1.00 88.56 96 ARG A C 1
ATOM 711 O O . ARG A 1 96 ? -15.019 1.680 11.379 1.00 88.56 96 ARG A O 1
ATOM 718 N N . GLY A 1 97 ? -15.902 3.634 12.091 1.00 91.25 97 GLY A N 1
ATOM 719 C CA . GLY A 1 97 ? -15.367 4.477 11.029 1.00 91.25 97 GLY A CA 1
ATOM 720 C C . GLY A 1 97 ? -13.843 4.433 10.977 1.00 91.25 97 GLY A C 1
ATOM 721 O O . GLY A 1 97 ? -13.287 4.140 9.921 1.00 91.25 97 GLY A O 1
ATOM 722 N N . ARG A 1 98 ? -13.160 4.627 12.117 1.00 93.50 98 ARG A N 1
ATOM 723 C CA . ARG A 1 98 ? -11.684 4.561 12.164 1.00 93.50 98 ARG A CA 1
ATOM 724 C C . ARG A 1 98 ? -11.134 3.194 11.772 1.00 93.50 98 ARG A C 1
ATOM 726 O O . ARG A 1 98 ? -10.187 3.135 10.994 1.00 93.50 98 ARG A O 1
ATOM 733 N N . VAL A 1 99 ? -11.700 2.107 12.300 1.00 91.94 99 VAL A N 1
ATOM 734 C CA . VAL A 1 99 ? -11.239 0.741 11.986 1.00 91.94 99 VAL A CA 1
ATOM 735 C C . VAL A 1 99 ? -11.395 0.454 10.503 1.00 91.94 99 VAL A C 1
ATOM 737 O O . VAL A 1 99 ? -10.438 0.014 9.870 1.00 91.94 99 VAL A O 1
ATOM 740 N N . LYS A 1 100 ? -12.572 0.758 9.948 1.00 92.19 100 LYS A N 1
ATOM 741 C CA . LYS A 1 100 ? -12.847 0.560 8.529 1.00 92.19 100 LYS A CA 1
ATOM 742 C C . LYS A 1 100 ? -11.907 1.394 7.659 1.00 92.19 100 LYS A C 1
ATOM 744 O O . LYS A 1 100 ? -11.285 0.850 6.760 1.00 92.19 100 LYS A O 1
ATOM 749 N N . ALA A 1 101 ? -11.729 2.678 7.973 1.00 94.56 101 ALA A N 1
ATOM 750 C CA . ALA A 1 101 ? -10.817 3.547 7.233 1.00 94.56 101 ALA A CA 1
ATOM 751 C C . ALA A 1 101 ? -9.369 3.024 7.252 1.00 94.56 101 ALA A C 1
ATOM 753 O O . ALA A 1 101 ? -8.679 3.074 6.235 1.00 94.56 101 ALA A O 1
ATOM 754 N N . GLN A 1 102 ? -8.909 2.486 8.386 1.00 95.06 102 GLN A N 1
ATOM 755 C CA . GLN A 1 102 ? -7.569 1.912 8.483 1.00 95.06 102 GLN A CA 1
ATOM 756 C C . GLN A 1 102 ? -7.443 0.591 7.707 1.00 95.06 102 GLN A C 1
ATOM 758 O O . GLN A 1 102 ? -6.414 0.360 7.076 1.00 95.06 102 GLN A O 1
ATOM 763 N N . GLN A 1 103 ? -8.476 -0.258 7.712 1.00 95.25 103 GLN A N 1
ATOM 764 C CA . GLN A 1 103 ? -8.526 -1.469 6.883 1.00 95.25 103 GLN A CA 1
ATOM 765 C C . GLN A 1 103 ? -8.516 -1.126 5.390 1.00 95.25 103 GLN A C 1
ATOM 767 O O . GLN A 1 103 ? -7.728 -1.699 4.641 1.00 95.25 103 GLN A O 1
ATOM 772 N N . ASP A 1 104 ? -9.327 -0.155 4.970 1.00 96.31 104 ASP A N 1
ATOM 773 C CA . ASP A 1 104 ? -9.379 0.318 3.585 1.00 96.31 104 ASP A CA 1
ATOM 774 C C . ASP A 1 104 ? -8.017 0.887 3.148 1.00 96.31 104 ASP A C 1
ATOM 776 O O . ASP A 1 104 ? -7.547 0.604 2.044 1.00 96.31 104 ASP A O 1
ATOM 780 N N . LYS A 1 105 ? -7.326 1.618 4.036 1.00 97.19 105 LYS A N 1
ATOM 781 C CA . LYS A 1 105 ? -5.955 2.093 3.798 1.00 97.19 105 LYS A CA 1
ATOM 782 C C . LYS A 1 105 ? -4.970 0.938 3.606 1.00 97.19 105 LYS A C 1
ATOM 784 O O . LYS A 1 105 ? -4.194 0.970 2.656 1.00 97.19 105 LYS A O 1
ATOM 789 N N . ILE A 1 106 ? -4.989 -0.063 4.489 1.00 97.50 106 ILE A N 1
ATOM 790 C CA . ILE A 1 106 ? -4.118 -1.246 4.378 1.00 97.50 106 ILE A CA 1
ATOM 791 C C . ILE A 1 106 ? -4.369 -1.958 3.051 1.00 97.50 106 ILE A C 1
ATOM 793 O O . ILE A 1 106 ? -3.421 -2.210 2.316 1.00 97.50 106 ILE A O 1
ATOM 797 N N . ARG A 1 107 ? -5.636 -2.203 2.711 1.00 97.62 107 ARG A N 1
ATOM 798 C CA . ARG A 1 107 ? -6.018 -2.852 1.458 1.00 97.62 107 ARG A CA 1
ATOM 799 C C . ARG A 1 107 ? -5.534 -2.073 0.237 1.00 97.62 107 ARG A C 1
ATOM 801 O O . ARG A 1 107 ? -4.977 -2.661 -0.678 1.00 97.62 107 ARG A O 1
ATOM 808 N N . THR A 1 108 ? -5.696 -0.751 0.246 1.00 97.88 108 THR A N 1
ATOM 809 C CA . THR A 1 108 ? -5.219 0.110 -0.848 1.00 97.88 108 THR A CA 1
ATOM 810 C C . THR A 1 108 ? -3.702 -0.004 -1.010 1.00 97.88 108 THR A C 1
ATOM 812 O O . THR A 1 108 ? -3.211 -0.183 -2.120 1.00 97.88 108 THR A O 1
ATOM 815 N N . LEU A 1 109 ? -2.952 0.019 0.098 1.00 97.75 109 LEU A N 1
ATOM 816 C CA . LEU A 1 109 ? -1.501 -0.178 0.075 1.00 97.75 109 LEU A CA 1
ATOM 817 C C . LEU A 1 109 ? -1.114 -1.586 -0.407 1.00 97.75 109 LEU A C 1
ATOM 819 O O . LEU A 1 109 ? -0.128 -1.741 -1.119 1.00 97.75 109 LEU A O 1
ATOM 823 N N . GLU A 1 110 ? -1.858 -2.627 -0.043 1.00 97.94 110 GLU A N 1
ATOM 824 C CA . GLU A 1 110 ? -1.626 -3.988 -0.542 1.00 97.94 110 GLU A CA 1
ATOM 825 C C . GLU A 1 110 ? -1.849 -4.086 -2.057 1.00 97.94 110 GLU A C 1
ATOM 827 O O . GLU A 1 110 ? -1.000 -4.630 -2.770 1.00 97.94 110 GLU A O 1
ATOM 832 N N . ASP A 1 111 ? -2.944 -3.511 -2.556 1.00 98.00 111 ASP A N 1
ATOM 833 C CA . ASP A 1 111 ? -3.2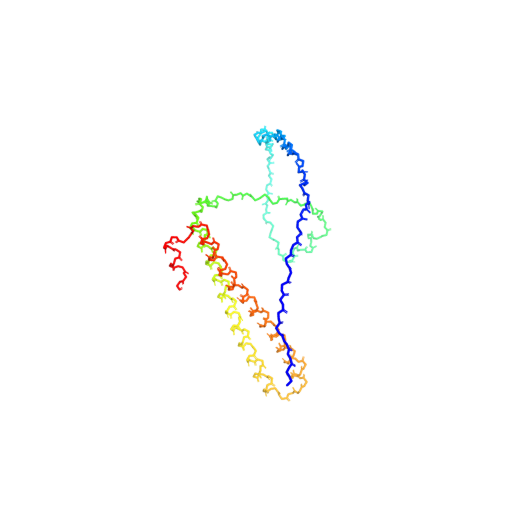72 -3.468 -3.981 1.00 98.00 111 ASP A CA 1
ATOM 834 C C . ASP A 1 111 ? -2.207 -2.688 -4.773 1.00 98.00 111 ASP A C 1
ATOM 836 O O . ASP A 1 111 ? -1.707 -3.174 -5.793 1.00 98.00 111 ASP A O 1
ATOM 840 N N . ASP A 1 112 ? -1.767 -1.535 -4.261 1.00 97.44 112 ASP A N 1
ATOM 841 C CA . ASP A 1 112 ? -0.690 -0.748 -4.864 1.00 97.44 112 ASP A CA 1
ATOM 842 C C . ASP A 1 112 ? 0.641 -1.517 -4.883 1.00 97.44 112 ASP A C 1
ATOM 844 O O . ASP A 1 112 ? 1.357 -1.499 -5.888 1.00 97.44 112 ASP A O 1
ATOM 848 N N . ASN A 1 113 ? 0.981 -2.234 -3.806 1.00 97.31 113 ASN A N 1
ATOM 849 C CA . ASN A 1 113 ? 2.187 -3.066 -3.744 1.00 97.31 113 ASN A CA 1
ATOM 850 C C . ASN A 1 113 ? 2.147 -4.175 -4.805 1.00 97.31 113 ASN A C 1
ATOM 852 O O . ASN A 1 113 ? 3.140 -4.409 -5.497 1.00 97.31 113 ASN A O 1
ATOM 856 N N . ASN A 1 114 ? 0.991 -4.822 -4.971 1.00 97.50 114 ASN A N 1
ATOM 857 C CA . ASN A 1 114 ? 0.785 -5.851 -5.987 1.00 97.50 114 ASN A CA 1
ATOM 858 C C . ASN A 1 114 ? 0.935 -5.279 -7.400 1.00 97.50 114 ASN A C 1
ATOM 860 O O . ASN A 1 114 ? 1.603 -5.880 -8.245 1.00 97.50 114 ASN A O 1
ATOM 864 N N . LEU A 1 115 ? 0.375 -4.094 -7.652 1.00 97.38 115 LEU A N 1
ATOM 865 C CA . LEU A 1 115 ? 0.521 -3.401 -8.928 1.00 97.38 115 LEU A CA 1
ATOM 866 C C . LEU A 1 115 ? 1.992 -3.063 -9.215 1.00 97.38 115 LEU A C 1
ATOM 868 O O . LEU A 1 115 ? 2.475 -3.312 -10.322 1.00 97.38 115 LEU A O 1
ATOM 872 N N . LYS A 1 116 ? 2.747 -2.566 -8.225 1.00 96.62 116 LYS A N 1
ATOM 873 C CA . LYS A 1 116 ? 4.192 -2.312 -8.383 1.00 96.62 116 LYS A CA 1
ATOM 874 C C . LYS A 1 116 ? 4.976 -3.588 -8.658 1.00 96.62 116 LYS A C 1
ATOM 876 O O . LYS A 1 116 ? 5.869 -3.569 -9.503 1.00 96.62 116 LYS A O 1
ATOM 881 N N . ASP A 1 117 ? 4.636 -4.695 -8.009 1.00 97.38 117 ASP A N 1
ATOM 882 C CA . ASP A 1 117 ? 5.299 -5.980 -8.238 1.00 97.38 117 ASP A CA 1
ATOM 883 C C . ASP A 1 117 ? 5.053 -6.501 -9.668 1.00 97.38 117 ASP A C 1
ATOM 885 O O . ASP A 1 117 ? 5.978 -7.012 -10.313 1.00 97.38 117 ASP A O 1
ATOM 889 N N . GLN A 1 118 ? 3.856 -6.287 -10.222 1.00 98.00 118 GLN A N 1
ATOM 890 C CA . GLN A 1 118 ? 3.559 -6.569 -11.632 1.00 98.00 118 GLN A CA 1
ATOM 891 C C . GLN A 1 118 ? 4.344 -5.656 -12.587 1.00 98.00 118 GLN A C 1
ATOM 893 O O . GLN A 1 118 ? 4.943 -6.142 -13.549 1.00 98.00 118 GLN A O 1
ATOM 898 N N . GLU A 1 119 ? 4.401 -4.348 -12.315 1.00 97.44 119 GLU A N 1
ATOM 899 C CA . GLU A 1 119 ? 5.192 -3.391 -13.105 1.00 97.44 119 GLU A CA 1
ATOM 900 C C . GLU A 1 119 ? 6.683 -3.762 -13.122 1.00 97.44 119 GLU A C 1
ATOM 902 O O . GLU A 1 119 ? 7.310 -3.761 -14.182 1.00 97.44 119 GLU A O 1
ATOM 907 N N . ILE A 1 120 ? 7.249 -4.119 -11.965 1.00 97.75 120 ILE A N 1
ATOM 908 C CA . ILE A 1 120 ? 8.647 -4.554 -11.837 1.00 97.75 120 ILE A CA 1
ATOM 909 C C . ILE A 1 120 ? 8.883 -5.828 -12.650 1.00 97.75 120 ILE A C 1
ATOM 911 O O . ILE A 1 120 ? 9.874 -5.920 -13.372 1.00 97.75 120 ILE A O 1
ATOM 915 N N . SER A 1 121 ? 7.965 -6.792 -12.583 1.00 98.00 121 SER A N 1
ATOM 916 C CA . SER A 1 121 ? 8.067 -8.048 -13.339 1.00 98.00 121 SER A CA 1
ATOM 917 C C . SER A 1 121 ? 8.019 -7.805 -14.854 1.00 98.00 121 SER A C 1
ATOM 919 O O . SER A 1 121 ? 8.796 -8.387 -15.618 1.00 98.00 121 SER A O 1
ATOM 921 N N . ARG A 1 122 ? 7.166 -6.875 -15.300 1.00 97.88 122 ARG A N 1
ATOM 922 C CA . ARG A 1 122 ? 7.117 -6.425 -16.697 1.00 97.88 122 ARG A CA 1
ATOM 923 C C . ARG A 1 122 ? 8.417 -5.740 -17.118 1.00 97.88 122 ARG A C 1
ATOM 925 O O . ARG A 1 122 ? 8.926 -6.038 -18.194 1.00 97.88 122 ARG A O 1
ATOM 932 N N . LEU A 1 123 ? 8.972 -4.854 -16.290 1.00 97.25 123 LEU A N 1
ATOM 933 C CA . LEU A 1 123 ? 10.249 -4.188 -16.576 1.00 97.25 123 LEU A CA 1
ATOM 934 C C . LEU A 1 123 ? 11.411 -5.181 -16.642 1.00 97.25 123 LEU A C 1
ATOM 936 O O . LEU A 1 123 ? 12.257 -5.043 -17.519 1.00 97.25 123 LEU A O 1
ATOM 940 N N . TRP A 1 124 ? 11.430 -6.206 -15.788 1.00 97.75 124 TRP A N 1
ATOM 941 C CA . TRP A 1 124 ? 12.406 -7.292 -15.895 1.00 97.75 124 TRP A CA 1
ATOM 942 C C . TRP A 1 124 ? 12.275 -8.055 -17.207 1.00 97.75 124 TRP A C 1
ATOM 944 O O . TRP A 1 124 ? 13.276 -8.305 -17.871 1.00 97.75 124 TRP A O 1
ATOM 954 N N . THR A 1 125 ? 11.047 -8.374 -17.612 1.00 97.88 125 THR A N 1
ATOM 955 C CA . THR A 1 125 ? 10.794 -9.035 -18.898 1.00 97.88 125 THR A CA 1
ATOM 956 C C . THR A 1 125 ? 11.337 -8.189 -20.053 1.00 97.88 125 THR A C 1
ATOM 958 O O . THR A 1 125 ? 12.093 -8.696 -20.877 1.00 97.88 125 T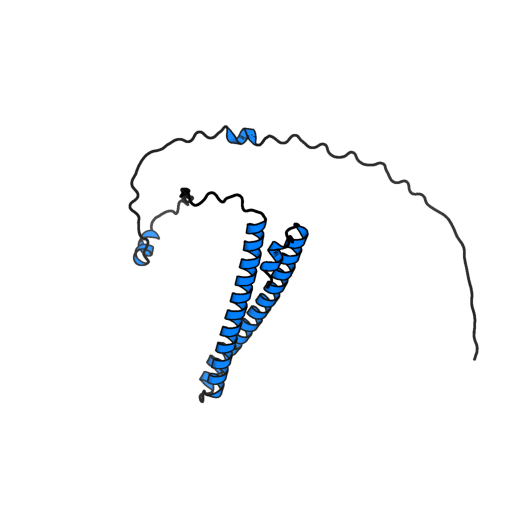HR A O 1
ATOM 961 N N . LEU A 1 126 ? 11.039 -6.883 -20.056 1.00 96.31 126 LEU A N 1
ATOM 962 C CA . LEU A 1 126 ? 11.550 -5.935 -21.052 1.00 96.31 126 LEU A CA 1
ATOM 963 C C . LEU A 1 126 ? 13.078 -5.811 -21.021 1.00 96.31 126 LEU A C 1
ATOM 965 O O . LEU A 1 126 ? 13.709 -5.726 -22.070 1.00 96.31 126 LEU A O 1
ATOM 969 N N . PHE A 1 127 ? 13.680 -5.816 -19.831 1.00 96.25 127 PHE A N 1
ATOM 970 C CA . PHE A 1 127 ? 15.127 -5.729 -19.659 1.00 96.25 127 PHE A CA 1
ATOM 971 C C . PHE A 1 127 ? 15.845 -6.897 -20.341 1.00 96.25 127 PHE A C 1
ATOM 973 O O . PHE A 1 127 ? 16.849 -6.688 -21.019 1.00 96.25 127 PHE A O 1
ATOM 980 N N . TYR A 1 128 ? 15.319 -8.115 -20.191 1.00 95.38 128 TYR A N 1
ATOM 981 C CA . TYR A 1 128 ? 15.915 -9.308 -20.793 1.00 95.38 128 TYR A CA 1
ATOM 982 C C . TYR A 1 128 ? 15.539 -9.509 -22.263 1.00 95.38 128 TYR A C 1
ATOM 984 O O . TYR A 1 128 ? 16.303 -10.139 -22.989 1.00 95.38 128 TYR A O 1
ATOM 992 N N . SER A 1 129 ? 14.411 -8.964 -22.726 1.00 96.38 129 SER A N 1
ATOM 993 C CA . SER A 1 129 ? 14.007 -9.048 -24.135 1.00 96.38 129 SER A CA 1
ATOM 994 C C . SER A 1 129 ? 14.594 -7.941 -25.021 1.00 96.38 129 SER A C 1
ATOM 996 O O . SER A 1 129 ? 14.505 -8.027 -26.242 1.00 96.38 129 SER A O 1
ATOM 998 N N . CYS A 1 130 ? 15.133 -6.865 -24.441 1.00 94.25 130 CYS A N 1
ATOM 999 C CA . CYS A 1 130 ? 15.658 -5.723 -25.190 1.00 94.25 130 CYS A CA 1
ATOM 1000 C C . CYS A 1 130 ? 17.068 -6.012 -25.718 1.00 94.25 130 CYS A C 1
ATOM 1002 O O . CYS A 1 130 ? 17.990 -6.156 -24.924 1.00 94.25 130 CYS A O 1
ATOM 1004 N N . ASN A 1 131 ? 17.265 -6.049 -27.037 1.00 94.94 131 ASN A N 1
ATOM 1005 C CA . ASN A 1 131 ? 18.571 -6.339 -27.648 1.00 94.94 131 ASN A CA 1
ATOM 1006 C C . ASN A 1 131 ? 19.555 -5.158 -27.598 1.00 94.94 131 ASN A C 1
ATOM 1008 O O . ASN A 1 131 ? 20.764 -5.371 -27.621 1.00 94.94 131 ASN A O 1
ATOM 1012 N N . GLU A 1 132 ? 19.053 -3.927 -27.497 1.00 96.19 132 GLU A N 1
ATOM 1013 C CA . GLU A 1 132 ? 19.872 -2.715 -27.514 1.00 96.19 132 GLU A CA 1
ATOM 1014 C C . GLU A 1 132 ? 20.412 -2.387 -26.112 1.00 96.19 132 GLU A C 1
ATOM 1016 O O . GLU A 1 132 ? 19.629 -2.152 -25.184 1.00 96.19 132 GLU A O 1
ATOM 1021 N N . PRO A 1 133 ? 21.744 -2.349 -25.919 1.00 94.50 133 PRO A N 1
ATOM 1022 C CA . PRO A 1 133 ? 22.328 -2.140 -24.598 1.00 94.50 133 PRO A CA 1
ATOM 1023 C C . PRO A 1 133 ? 22.074 -0.727 -24.061 1.00 94.50 133 PRO A C 1
ATOM 1025 O O . PRO A 1 133 ? 21.852 -0.571 -22.863 1.00 94.50 133 PRO A O 1
ATOM 1028 N N . GLU A 1 134 ? 22.049 0.291 -24.926 1.00 95.62 134 GLU A N 1
ATOM 1029 C CA . GLU A 1 134 ? 21.843 1.682 -24.509 1.00 95.62 134 GLU A CA 1
ATOM 1030 C C . GLU A 1 134 ? 20.446 1.907 -23.925 1.00 95.62 134 GLU A C 1
ATOM 1032 O O . GLU A 1 134 ? 20.316 2.473 -22.841 1.00 95.62 134 GLU A O 1
ATOM 1037 N N . VAL A 1 135 ? 19.399 1.400 -24.584 1.00 93.88 135 VAL A N 1
ATOM 1038 C CA . VAL A 1 135 ? 18.012 1.488 -24.094 1.00 93.88 135 VAL A CA 1
ATOM 1039 C C . VAL A 1 135 ? 17.843 0.694 -22.799 1.00 93.88 135 VAL A C 1
ATOM 1041 O O . VAL A 1 135 ? 17.234 1.164 -21.832 1.00 93.88 135 VAL A O 1
ATOM 1044 N N . ARG A 1 136 ? 18.421 -0.510 -22.750 1.00 94.94 136 ARG A N 1
ATOM 1045 C CA . ARG A 1 136 ? 18.363 -1.383 -21.576 1.00 94.94 136 ARG A CA 1
ATOM 1046 C C . ARG A 1 136 ? 18.976 -0.717 -20.341 1.00 94.94 136 ARG A C 1
ATOM 1048 O O . ARG A 1 136 ? 18.408 -0.792 -19.248 1.00 94.94 136 ARG A O 1
ATOM 1055 N N . GLU A 1 137 ? 20.124 -0.072 -20.514 1.00 94.81 137 GLU A N 1
ATOM 1056 C CA . GLU A 1 137 ? 20.882 0.539 -19.427 1.00 94.81 137 GLU A CA 1
ATOM 1057 C C . GLU A 1 137 ? 20.337 1.908 -19.015 1.00 94.81 137 GLU A C 1
ATOM 1059 O O . GLU A 1 137 ? 20.116 2.153 -17.829 1.00 94.81 137 GLU A O 1
ATOM 1064 N N . ASN A 1 138 ? 20.097 2.789 -19.985 1.00 94.62 138 ASN A N 1
ATOM 1065 C CA . ASN A 1 138 ? 19.789 4.190 -19.711 1.00 94.62 138 ASN A CA 1
ATOM 1066 C C . ASN A 1 138 ? 18.308 4.427 -19.411 1.00 94.62 138 ASN A C 1
ATOM 1068 O O . ASN A 1 138 ? 17.988 5.378 -18.708 1.00 94.62 138 ASN A O 1
ATOM 1072 N N . ASP A 1 139 ? 17.401 3.573 -19.890 1.00 96.00 139 ASP A N 1
ATOM 1073 C CA . ASP A 1 139 ? 15.964 3.746 -19.653 1.00 96.00 139 ASP A CA 1
ATOM 1074 C C . ASP A 1 139 ? 15.413 2.656 -18.727 1.00 96.00 139 ASP A C 1
ATOM 1076 O O . ASP A 1 139 ? 14.961 2.933 -17.609 1.00 96.00 139 ASP A O 1
ATOM 1080 N N . ILE A 1 140 ? 15.511 1.385 -19.137 1.00 95.38 140 ILE A N 1
ATOM 1081 C CA . ILE A 1 140 ? 14.853 0.281 -18.417 1.00 95.38 140 ILE A CA 1
ATOM 1082 C C . ILE A 1 140 ? 15.438 0.110 -17.011 1.00 95.38 140 ILE A C 1
ATOM 1084 O O . ILE A 1 140 ? 14.681 0.014 -16.041 1.00 95.38 140 ILE A O 1
ATOM 1088 N N . ARG A 1 141 ? 16.770 0.115 -16.862 1.00 95.38 141 ARG A N 1
ATOM 1089 C CA . ARG A 1 141 ? 17.414 -0.038 -15.547 1.00 95.38 141 ARG A CA 1
ATOM 1090 C C . ARG A 1 141 ? 17.098 1.122 -14.603 1.00 95.38 141 ARG A C 1
ATOM 1092 O O . ARG A 1 141 ? 16.902 0.879 -13.412 1.00 95.38 141 ARG A O 1
ATOM 1099 N N . ILE A 1 142 ? 17.031 2.359 -15.100 1.00 97.25 142 ILE A N 1
ATOM 1100 C CA . ILE A 1 142 ? 16.688 3.527 -14.273 1.00 97.25 142 ILE A CA 1
ATOM 1101 C C . ILE A 1 142 ? 15.252 3.403 -13.763 1.00 97.25 142 ILE A C 1
ATOM 1103 O O . ILE A 1 142 ? 15.019 3.497 -12.556 1.00 97.25 142 ILE A O 1
ATOM 1107 N N . ARG A 1 143 ? 14.298 3.096 -14.652 1.00 97.19 143 ARG A N 1
ATOM 1108 C CA . ARG A 1 143 ? 12.901 2.859 -14.256 1.00 97.19 143 ARG A CA 1
ATOM 1109 C C . ARG A 1 143 ? 12.788 1.715 -13.254 1.00 97.19 143 ARG A C 1
ATOM 1111 O O . ARG A 1 143 ? 12.075 1.845 -12.264 1.00 97.19 143 ARG A O 1
ATOM 1118 N N . LEU A 1 144 ? 13.515 0.619 -13.469 1.00 97.31 144 LEU A N 1
ATOM 1119 C CA . LEU A 1 144 ? 13.523 -0.527 -12.563 1.00 97.31 144 LEU A CA 1
ATOM 1120 C C . LEU A 1 144 ? 14.042 -0.149 -11.169 1.00 97.31 144 LEU A C 1
ATOM 1122 O O . LEU A 1 144 ? 13.403 -0.478 -10.170 1.00 97.31 144 LEU A O 1
ATOM 1126 N N . LYS A 1 145 ? 15.155 0.591 -11.091 1.00 97.44 145 LYS A N 1
ATOM 1127 C CA . LYS A 1 145 ? 15.687 1.112 -9.822 1.00 97.44 145 LYS A CA 1
ATOM 1128 C C . LYS A 1 145 ? 14.661 1.989 -9.107 1.00 97.44 145 LYS A C 1
ATOM 1130 O O . LYS A 1 145 ? 14.426 1.777 -7.920 1.00 97.44 145 LYS A O 1
ATOM 1135 N N . GLN A 1 146 ? 14.009 2.905 -9.824 1.00 97.56 146 GLN A N 1
ATOM 1136 C CA . GLN A 1 146 ? 12.973 3.759 -9.243 1.00 97.56 146 GLN A CA 1
ATOM 1137 C C . GLN A 1 146 ? 11.818 2.930 -8.668 1.00 97.56 146 GLN A C 1
ATOM 1139 O O . GLN A 1 146 ? 11.450 3.105 -7.509 1.00 97.56 146 GLN A O 1
ATOM 1144 N N . LYS A 1 147 ? 11.297 1.959 -9.428 1.00 97.12 147 LYS A N 1
ATOM 1145 C CA . LYS A 1 147 ? 10.197 1.101 -8.964 1.00 97.12 147 LYS A CA 1
ATOM 1146 C C . LYS A 1 147 ? 10.577 0.251 -7.751 1.00 97.12 147 LYS A C 1
ATOM 1148 O O . LYS A 1 147 ? 9.741 0.036 -6.879 1.00 97.12 147 LYS A O 1
ATOM 1153 N N . LEU A 1 148 ? 11.827 -0.209 -7.658 1.00 97.50 148 LEU A N 1
ATOM 1154 C CA . LEU A 1 148 ? 12.322 -0.933 -6.481 1.00 97.50 148 LEU A CA 1
ATOM 1155 C C . LEU A 1 148 ? 12.370 -0.045 -5.228 1.00 97.50 148 LEU A C 1
ATOM 1157 O O . LEU A 1 148 ? 12.030 -0.512 -4.136 1.00 97.50 148 LEU A O 1
ATOM 1161 N N . ILE A 1 149 ? 12.752 1.226 -5.378 1.00 97.75 149 ILE A N 1
ATOM 1162 C CA . ILE A 1 149 ? 12.718 2.210 -4.288 1.00 97.75 149 ILE A CA 1
ATOM 1163 C C . ILE A 1 149 ? 11.269 2.459 -3.859 1.00 97.75 149 ILE A C 1
ATOM 1165 O O . ILE A 1 149 ? 10.957 2.321 -2.674 1.00 97.75 149 ILE A O 1
ATOM 1169 N N . ASP A 1 150 ? 10.378 2.735 -4.815 1.00 96.06 150 ASP A N 1
ATOM 1170 C CA . ASP A 1 150 ? 8.956 2.983 -4.554 1.00 96.06 150 ASP A CA 1
ATOM 1171 C C . ASP A 1 150 ? 8.309 1.796 -3.820 1.00 96.06 150 ASP A C 1
ATOM 1173 O O . ASP A 1 150 ? 7.631 1.981 -2.812 1.00 96.06 150 ASP A O 1
ATOM 1177 N N . ARG A 1 151 ? 8.586 0.560 -4.260 1.00 97.12 151 ARG A N 1
ATOM 1178 C CA . ARG A 1 151 ? 8.127 -0.674 -3.599 1.00 97.12 151 ARG A CA 1
ATOM 1179 C C . ARG A 1 151 ? 8.621 -0.766 -2.158 1.00 97.12 151 ARG A C 1
ATOM 1181 O O . ARG A 1 151 ? 7.868 -1.136 -1.261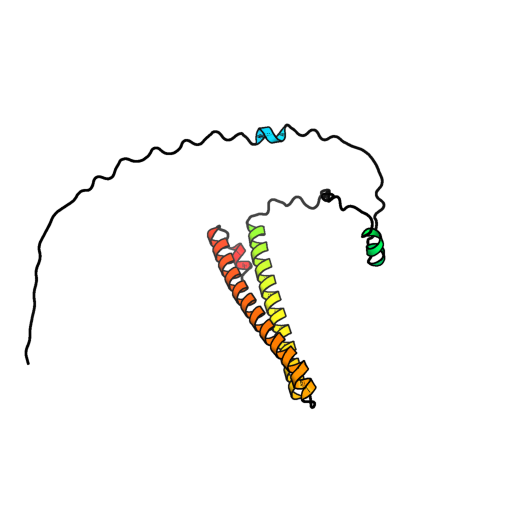 1.00 97.12 151 ARG A O 1
ATOM 1188 N N . THR A 1 152 ? 9.895 -0.456 -1.922 1.00 97.75 152 THR A N 1
ATOM 1189 C CA . THR A 1 152 ? 10.492 -0.527 -0.579 1.00 97.75 152 THR A CA 1
ATOM 1190 C C . THR A 1 152 ? 9.833 0.478 0.360 1.00 97.75 152 THR A C 1
ATOM 1192 O O . THR A 1 152 ? 9.453 0.122 1.478 1.00 97.75 152 THR A O 1
ATOM 1195 N N . ARG A 1 153 ? 9.626 1.708 -0.120 1.00 97.75 153 ARG A N 1
ATOM 1196 C CA . ARG A 1 153 ? 8.881 2.743 0.597 1.00 97.75 153 ARG A CA 1
ATOM 1197 C C . ARG A 1 153 ? 7.463 2.273 0.915 1.00 97.75 153 ARG A C 1
ATOM 1199 O O . ARG A 1 153 ? 7.069 2.287 2.077 1.00 97.75 153 ARG A O 1
ATOM 1206 N N . LEU A 1 154 ? 6.733 1.780 -0.075 1.00 97.56 154 LEU A N 1
ATOM 1207 C CA . LEU A 1 154 ? 5.343 1.368 0.091 1.00 97.56 154 LEU A CA 1
ATOM 1208 C C . LEU A 1 154 ? 5.195 0.186 1.065 1.00 97.56 154 LEU A C 1
ATOM 1210 O O . LEU A 1 154 ? 4.302 0.173 1.907 1.00 97.56 154 LEU A O 1
ATOM 1214 N N . ARG A 1 155 ? 6.143 -0.758 1.061 1.00 97.38 155 ARG A N 1
ATOM 1215 C CA . ARG A 1 155 ? 6.214 -1.828 2.072 1.00 97.38 155 ARG A CA 1
ATOM 1216 C C . ARG A 1 155 ? 6.484 -1.307 3.479 1.00 97.38 155 ARG A C 1
ATOM 1218 O O . ARG A 1 155 ? 5.951 -1.857 4.443 1.00 97.38 155 ARG A O 1
ATOM 1225 N N . SER A 1 156 ? 7.310 -0.270 3.615 1.00 98.06 156 SER A N 1
ATOM 1226 C CA . SER A 1 156 ? 7.529 0.377 4.911 1.00 98.06 156 SER A CA 1
ATOM 1227 C C . SER A 1 156 ? 6.256 1.069 5.411 1.00 98.06 156 SER A C 1
ATOM 1229 O O . SER A 1 156 ? 5.890 0.880 6.569 1.00 98.06 156 SER A O 1
ATOM 1231 N N . GLU A 1 157 ? 5.525 1.747 4.521 1.00 97.50 157 GLU A N 1
ATOM 1232 C CA . GLU A 1 157 ? 4.246 2.401 4.823 1.00 97.50 157 GLU A CA 1
ATOM 1233 C C . GLU A 1 157 ? 3.161 1.382 5.211 1.00 97.50 157 GLU A C 1
ATOM 1235 O O . GLU A 1 157 ? 2.431 1.579 6.185 1.00 97.50 157 GLU A O 1
ATOM 1240 N N . LEU A 1 158 ? 3.100 0.244 4.516 1.00 97.50 158 LEU A N 1
ATOM 1241 C CA . LEU A 1 158 ? 2.215 -0.876 4.846 1.00 97.50 158 LEU A CA 1
ATOM 1242 C C . LEU A 1 158 ? 2.541 -1.446 6.234 1.00 97.50 158 LEU A C 1
ATOM 1244 O O . LEU A 1 158 ? 1.646 -1.666 7.054 1.00 97.50 158 LEU A O 1
ATOM 1248 N N . LYS A 1 159 ? 3.831 -1.629 6.547 1.00 98.06 159 LYS A N 1
ATOM 1249 C CA . LYS A 1 159 ? 4.265 -2.082 7.875 1.00 98.06 159 LYS A CA 1
ATOM 1250 C C . LYS A 1 159 ? 3.833 -1.101 8.965 1.00 98.06 159 LYS A C 1
ATOM 1252 O O . LYS A 1 159 ? 3.317 -1.548 9.988 1.00 98.06 159 LYS A O 1
ATOM 1257 N N . THR A 1 160 ? 4.010 0.205 8.754 1.00 97.88 160 THR A N 1
ATOM 1258 C CA . THR A 1 160 ? 3.534 1.221 9.704 1.00 97.88 160 THR A CA 1
ATOM 1259 C C . THR A 1 160 ? 2.015 1.196 9.830 1.00 97.88 160 THR A C 1
ATOM 1261 O O . THR A 1 160 ? 1.513 1.140 10.944 1.00 97.88 160 THR A O 1
ATOM 1264 N N . ALA A 1 161 ? 1.270 1.075 8.726 1.00 96.88 161 ALA A N 1
ATOM 1265 C CA . ALA A 1 161 ? -0.191 1.033 8.759 1.00 96.88 161 ALA A CA 1
ATOM 1266 C C . ALA A 1 161 ? -0.738 -0.163 9.561 1.00 96.88 161 ALA A C 1
ATOM 1268 O O . ALA A 1 161 ? -1.740 -0.023 10.266 1.00 96.88 161 ALA A O 1
ATOM 1269 N N . HIS A 1 162 ? -0.078 -1.326 9.511 1.00 96.81 162 HIS A N 1
ATOM 1270 C CA . HIS A 1 162 ? -0.432 -2.461 10.368 1.00 96.81 162 HIS A CA 1
ATOM 1271 C C . HIS A 1 162 ? -0.115 -2.231 11.847 1.00 96.81 162 HIS A C 1
ATOM 1273 O O . HIS A 1 162 ? -0.843 -2.739 12.703 1.00 96.81 162 HIS A O 1
ATOM 1279 N N . LEU A 1 163 ? 0.972 -1.525 12.165 1.00 97.44 163 LEU A N 1
ATOM 1280 C CA . LEU A 1 163 ? 1.289 -1.160 13.547 1.00 97.44 163 LEU A CA 1
ATOM 1281 C C . LEU A 1 163 ? 0.250 -0.173 14.079 1.00 97.44 163 LEU A C 1
ATOM 1283 O O . LEU A 1 163 ? -0.373 -0.468 15.095 1.00 97.44 163 LEU A O 1
ATOM 1287 N N . ASP A 1 164 ? -0.040 0.886 13.323 1.00 94.94 164 ASP A N 1
ATOM 1288 C CA . ASP A 1 164 ? -1.083 1.865 13.637 1.00 94.94 164 ASP A CA 1
ATOM 1289 C C . ASP A 1 164 ? -2.443 1.182 13.837 1.00 94.94 164 ASP A C 1
ATOM 1291 O O . ASP A 1 164 ? -3.196 1.516 14.747 1.00 94.94 164 ASP A O 1
ATOM 1295 N N . PHE A 1 165 ? -2.767 0.180 13.009 1.00 94.81 165 PHE A N 1
ATOM 1296 C CA . PHE A 1 165 ? -3.995 -0.595 13.167 1.00 94.81 165 PHE A CA 1
ATOM 1297 C C . PHE A 1 165 ? -4.011 -1.367 14.488 1.00 94.81 165 PHE A C 1
ATOM 1299 O O . PHE A 1 165 ? -5.006 -1.336 15.205 1.00 94.81 165 PHE A O 1
ATOM 1306 N N . LYS A 1 166 ? -2.910 -2.030 14.856 1.00 93.06 166 LYS A N 1
ATOM 1307 C CA . LYS A 1 166 ? -2.810 -2.732 16.146 1.00 93.06 166 LYS A CA 1
ATOM 1308 C C . LYS A 1 166 ? -2.927 -1.764 17.322 1.00 93.06 166 LYS A C 1
ATOM 1310 O O . LYS A 1 166 ? -3.627 -2.078 18.285 1.00 93.06 166 LYS A O 1
ATOM 1315 N N . GLU A 1 167 ? -2.287 -0.603 17.242 1.00 94.38 167 GLU A N 1
ATOM 1316 C CA . GLU A 1 167 ? -2.378 0.448 18.258 1.00 94.38 167 GLU A CA 1
ATOM 1317 C C . GLU A 1 167 ? -3.807 0.977 18.387 1.00 94.38 167 GLU A C 1
ATOM 1319 O O . GLU A 1 167 ? -4.336 1.037 19.497 1.00 94.38 167 GLU A O 1
ATOM 1324 N N . LEU A 1 168 ? -4.489 1.214 17.264 1.00 92.50 168 LEU A N 1
ATOM 1325 C CA . LEU A 1 168 ? -5.895 1.615 17.230 1.00 92.50 168 LEU A CA 1
ATOM 1326 C C . LEU A 1 168 ? -6.801 0.608 17.958 1.00 92.50 168 LEU A C 1
ATOM 1328 O O . LEU A 1 168 ? -7.699 1.005 18.701 1.00 92.50 168 LEU A O 1
ATOM 1332 N N . LEU A 1 169 ? -6.564 -0.700 17.798 1.00 89.69 169 LEU A N 1
ATOM 1333 C CA . LEU A 1 169 ? -7.321 -1.735 18.520 1.00 89.69 169 LEU A CA 1
ATOM 1334 C C . LEU A 1 169 ? -7.059 -1.689 20.037 1.00 89.69 169 LEU A C 1
ATOM 1336 O O . LEU A 1 169 ? -7.963 -1.953 20.837 1.00 89.69 169 LEU A O 1
ATOM 1340 N N . VAL A 1 170 ? -5.834 -1.356 20.453 1.00 91.00 170 VAL A N 1
ATOM 1341 C CA . VAL A 1 170 ? -5.479 -1.174 21.869 1.00 91.00 170 VAL A CA 1
ATOM 1342 C C . VAL A 1 170 ? -6.124 0.093 22.434 1.00 91.00 170 VAL A C 1
ATOM 1344 O O . VAL A 1 170 ? -6.651 0.059 23.546 1.00 91.00 170 VAL A O 1
ATOM 1347 N N . GLU A 1 171 ? -6.148 1.192 21.683 1.00 90.88 171 GLU A N 1
ATOM 1348 C CA . GLU A 1 171 ? -6.855 2.418 22.066 1.00 90.88 171 GLU A CA 1
ATOM 1349 C C . GLU A 1 171 ? -8.358 2.178 22.212 1.00 90.88 171 GLU A C 1
ATOM 1351 O O . GLU A 1 171 ? -8.948 2.550 23.229 1.00 90.88 171 GLU A O 1
ATOM 1356 N N . ALA A 1 172 ? -8.977 1.487 21.253 1.00 88.31 172 ALA A N 1
ATOM 1357 C CA . ALA A 1 172 ? -10.382 1.103 21.333 1.00 88.31 172 ALA A CA 1
ATOM 1358 C C . ALA A 1 172 ? -10.655 0.263 22.597 1.00 88.31 172 ALA A C 1
ATOM 1360 O O . ALA A 1 172 ? -11.635 0.495 23.309 1.00 88.31 172 ALA A O 1
ATOM 1361 N N . ARG A 1 173 ? -9.747 -0.661 22.950 1.00 86.62 173 ARG A N 1
ATOM 1362 C CA . ARG A 1 173 ? -9.829 -1.432 24.203 1.00 86.62 173 ARG A CA 1
ATOM 1363 C C . ARG A 1 173 ? -9.808 -0.544 25.439 1.00 86.62 173 ARG A C 1
ATOM 1365 O O . ARG A 1 173 ? -10.647 -0.723 26.318 1.00 86.62 173 ARG A O 1
ATOM 1372 N N . ARG A 1 174 ? -8.853 0.386 25.514 1.00 88.31 174 ARG A N 1
ATOM 1373 C CA . ARG A 1 174 ? -8.677 1.292 26.663 1.00 88.31 174 ARG A CA 1
ATOM 1374 C C . ARG A 1 174 ? -9.893 2.189 26.879 1.00 88.31 174 ARG A C 1
ATOM 1376 O O . ARG A 1 174 ? -10.247 2.453 28.018 1.00 88.31 174 ARG A O 1
ATOM 1383 N N . ASN A 1 175 ? -10.565 2.582 25.801 1.00 86.00 175 ASN A N 1
ATOM 1384 C CA . ASN A 1 175 ? -11.772 3.406 25.847 1.00 86.00 175 ASN A CA 1
ATOM 1385 C C . ASN A 1 175 ? -13.063 2.607 26.135 1.00 86.00 175 ASN A C 1
ATOM 1387 O O . ASN A 1 175 ? -14.160 3.140 25.991 1.00 86.00 175 ASN A O 1
ATOM 1391 N N . GLY A 1 176 ? -12.963 1.323 26.510 1.00 79.69 176 GLY A N 1
ATOM 1392 C CA . GLY A 1 176 ? -14.127 0.487 26.831 1.00 79.69 176 GLY A CA 1
ATOM 1393 C C . GLY A 1 176 ? -14.955 0.067 25.610 1.00 79.69 176 GLY A C 1
ATOM 1394 O O . GLY A 1 176 ? -16.088 -0.381 25.754 1.00 79.69 176 GLY A O 1
ATOM 1395 N N . VAL A 1 177 ? -14.388 0.181 24.405 1.00 73.56 177 VAL A N 1
ATOM 1396 C CA . VAL A 1 177 ? -15.059 -0.019 23.105 1.00 73.56 177 VAL A CA 1
ATOM 1397 C C . VAL A 1 177 ? -14.951 -1.468 22.612 1.00 73.56 177 VAL A C 1
ATOM 1399 O O . VAL A 1 177 ? -15.393 -1.814 21.523 1.00 73.56 177 VAL A O 1
ATOM 1402 N N . LEU A 1 178 ? -14.464 -2.379 23.455 1.00 64.69 178 LEU A N 1
ATOM 1403 C CA . LEU A 1 178 ? -14.541 -3.819 23.202 1.00 64.69 178 LEU A CA 1
ATOM 1404 C C . LEU A 1 178 ? -15.792 -4.527 23.781 1.00 64.69 178 LEU A C 1
ATOM 1406 O O . LEU A 1 178 ? -15.650 -5.640 24.292 1.00 64.69 178 LEU A O 1
ATOM 1410 N N . PRO A 1 179 ? -17.036 -4.007 23.686 1.00 56.88 179 PRO A N 1
ATOM 1411 C CA . PRO A 1 179 ? -18.196 -4.888 23.723 1.00 56.88 179 PRO A CA 1
ATOM 1412 C C . PRO A 1 179 ? -18.221 -5.756 22.450 1.00 56.88 179 PRO A C 1
ATOM 1414 O O . PRO A 1 179 ? -17.648 -5.396 21.420 1.00 56.88 179 PRO A O 1
ATOM 1417 N N . GLY A 1 180 ? -18.881 -6.918 22.506 1.00 65.44 180 GLY A N 1
ATOM 1418 C CA . GLY A 1 180 ? -18.845 -7.961 21.464 1.00 65.44 180 GLY A CA 1
ATOM 1419 C C . GLY A 1 180 ? -19.083 -7.502 20.015 1.00 65.44 180 GLY A C 1
ATOM 1420 O O . GLY A 1 180 ? -18.592 -8.152 19.100 1.00 65.44 180 GLY A O 1
ATOM 1421 N N . TRP A 1 181 ? -19.720 -6.348 19.794 1.00 69.75 181 TRP A N 1
ATOM 1422 C CA . TRP A 1 181 ? -19.950 -5.767 18.468 1.00 69.75 181 TRP A CA 1
ATOM 1423 C C . TRP A 1 181 ? -18.679 -5.330 17.718 1.00 69.75 181 TRP A C 1
ATOM 1425 O O . TRP A 1 181 ? -18.734 -5.151 16.502 1.00 69.75 181 TRP A O 1
ATOM 1435 N N . PHE A 1 182 ? -17.548 -5.133 18.405 1.00 69.50 182 PHE A N 1
ATOM 1436 C CA . PHE A 1 182 ? -16.274 -4.793 17.760 1.00 69.50 182 PHE A CA 1
ATOM 1437 C C . PHE A 1 182 ? -15.570 -6.035 17.185 1.00 69.50 182 PHE A C 1
ATOM 1439 O O . PHE A 1 182 ? -14.819 -5.931 16.219 1.00 69.50 182 PHE A O 1
ATOM 1446 N N . ARG A 1 183 ? -15.854 -7.234 17.725 1.00 68.62 183 ARG A N 1
ATOM 1447 C CA . ARG A 1 183 ? -15.277 -8.502 17.236 1.00 68.62 183 ARG A CA 1
ATOM 1448 C C . ARG A 1 183 ? -15.746 -8.862 15.829 1.00 68.62 183 ARG A C 1
ATOM 1450 O O . ARG A 1 183 ? -15.001 -9.499 15.096 1.00 68.62 183 ARG A O 1
ATOM 1457 N N . ASP A 1 184 ? -16.941 -8.426 15.444 1.00 66.81 184 ASP A N 1
ATOM 1458 C CA . ASP A 1 184 ? -17.487 -8.687 14.110 1.00 66.81 184 ASP A CA 1
ATOM 1459 C C . ASP A 1 184 ? -16.756 -7.928 12.991 1.00 66.81 184 ASP A C 1
ATOM 1461 O O . ASP A 1 184 ? -16.935 -8.257 11.825 1.00 66.81 184 ASP A O 1
ATOM 1465 N N . LEU A 1 185 ? -15.934 -6.926 13.329 1.00 65.00 185 LEU A N 1
ATOM 1466 C CA . LEU A 1 185 ? -15.211 -6.083 12.365 1.00 65.00 185 LEU A CA 1
ATOM 1467 C C . LEU A 1 185 ? -13.785 -6.564 12.070 1.00 65.00 185 LEU A C 1
ATOM 1469 O O . LEU A 1 185 ? -13.166 -6.083 11.126 1.00 65.00 185 LEU A O 1
ATOM 1473 N N . VAL A 1 186 ? -13.249 -7.469 12.892 1.00 63.81 186 VAL A N 1
ATOM 1474 C CA . VAL A 1 186 ? -11.857 -7.956 12.816 1.00 63.81 186 VAL A CA 1
ATOM 1475 C C . VAL A 1 186 ? -11.813 -9.403 12.295 1.00 63.81 186 VAL A C 1
ATOM 1477 O O . VAL A 1 186 ? -10.914 -10.162 12.643 1.00 63.81 186 VAL A O 1
ATOM 1480 N N . LYS A 1 187 ? -12.821 -9.813 11.519 1.00 56.72 187 LYS A N 1
ATOM 1481 C CA . LYS A 1 187 ? -12.862 -11.127 10.864 1.00 56.72 187 LYS A CA 1
ATOM 1482 C C . LYS A 1 187 ? -12.208 -11.085 9.495 1.00 56.72 187 LYS A C 1
ATOM 1484 O O . LYS A 1 187 ? -12.357 -10.046 8.819 1.00 56.72 187 LYS A O 1
#

Secondary structure (DSSP, 8-state):
------------------PPPPPPPPPPPP-PPPGGGGGG------------------GGGHHHHSSS----------------------HHHHHHHHHHHHHHHHHHHHHHHHHHHHHHHHHHHHHHH---HHHIIIIIHHHHHHHHHHHHHHHHHHHHHHHHHHHHHHHHHHTT--SGGGGGG--

Sequence (187 aa):
MFGGLNPIATFGETQSRTSTPPPDPSPTPSSRKNLSEYARGRDLQSASSGQKKSLLITNENLEGLASGVELTSVAVPTDPKPGAKASPETPRDYWRGRVKAQQDKIRTLEDDNNLKDQEISRLWTLFYSCNEPEVRENDIRIRLKQKLIDRTRLRSELKTAHLDFKELLVEARRNGVLPGWFRDLVK

pLDDT: mean 71.67, std 22.57, range [35.25, 98.06]

Foldseek 3Di:
DDDDDDDDDDDDDDDDDDDDDDDDDDDDDDDDDDPVVVVPPDDDDDDDDDDDDDDDDDPVCVVVVVPDDPPPPDPDPPPDPVDDPPPPCDVQNVLVVVLVVLVVVLVVLVVVLVVLVVVLVVLVVCLVPDPDPCCSPVPSVVVNVVSVVVSVVSVVVSVVSVVVSVVSVVVCVVVVNPDPVVVVSVD

Radius of gyration: 34.97 Å; chains: 1; bounding box: 79×70×90 Å